Protein AF-A0A8T1V9D0-F1 (afdb_monomer_lite)

Foldseek 3Di:
DDDDDDDDPPDDDPDDPDDDDDDPDDQFWKWKKWFWDFDADDPVCVVVVVVLCVVQVVVQVKDWDWDQDRRAITIIIIGGPVCPQVVQVVCVNRHHPLRIFIFDTGGGDDDDDDPDDDPLQQDAPEDPPDDPPPPPLQEAEAELEEPVVVRSYDYPRHDYQHDPDSVCSVVSVVVVQVVSCVVVVNDGRQAYEYFYQFFPSLVVVVCCCVPPVVRPHYHYDHRGPRNVVVVVVVVVVVLVVLCVDPCVVVDDDDDDPPLVVLVVCLVPLVVPADQEAEDDDQLLCLVVVVCSCVVSVNHAQNHKYKYPLLCVQVLLVCVVVVHDDPCNVSSVSSVVVVVVLVPDPQWDWDWDPDPNIMIMIHGDPVNRD

Structure (mmCIF, N/CA/C/O backbone):
data_AF-A0A8T1V9D0-F1
#
_entry.id   AF-A0A8T1V9D0-F1
#
loop_
_atom_site.group_PDB
_atom_site.id
_atom_site.type_symbol
_atom_site.label_atom_id
_atom_site.label_alt_id
_atom_site.label_comp_id
_atom_site.label_asym_id
_atom_site.label_entity_id
_atom_site.label_seq_id
_atom_site.pdbx_PDB_ins_code
_atom_site.Cartn_x
_atom_site.Cartn_y
_atom_site.Cartn_z
_atom_site.occupancy
_atom_site.B_iso_or_equiv
_atom_site.auth_seq_id
_atom_site.auth_comp_id
_atom_site.auth_asym_id
_atom_site.auth_atom_id
_atom_site.pdbx_PDB_model_num
ATOM 1 N N . MET A 1 1 ? 32.113 7.099 -13.057 1.00 22.17 1 MET A N 1
ATOM 2 C CA . MET A 1 1 ? 33.206 6.792 -14.002 1.00 22.17 1 MET A CA 1
ATOM 3 C C . MET A 1 1 ? 32.643 5.886 -15.099 1.00 22.17 1 MET A C 1
ATOM 5 O O . MET A 1 1 ? 32.132 4.826 -14.781 1.00 22.17 1 MET A O 1
ATOM 9 N N . LEU A 1 2 ? 32.646 6.398 -16.336 1.00 22.56 2 LEU A N 1
ATOM 10 C CA . LEU A 1 2 ? 32.276 5.827 -17.647 1.00 22.56 2 LEU A CA 1
ATOM 11 C C . LEU A 1 2 ? 30.988 4.987 -17.836 1.00 22.56 2 LEU A C 1
ATOM 13 O O . LEU A 1 2 ? 30.980 3.763 -17.746 1.00 22.56 2 LEU A O 1
ATOM 17 N N . LEU A 1 3 ? 29.964 5.682 -18.352 1.00 29.09 3 LEU A N 1
ATOM 18 C CA . LEU A 1 3 ? 29.016 5.195 -19.363 1.00 29.09 3 LEU A CA 1
ATOM 19 C C . LEU A 1 3 ? 29.745 4.408 -20.476 1.00 29.09 3 LEU A C 1
ATOM 21 O O . LEU A 1 3 ? 30.536 4.987 -21.224 1.00 29.09 3 LEU A O 1
ATOM 25 N N . ARG A 1 4 ? 29.450 3.110 -20.643 1.00 23.03 4 ARG A N 1
ATOM 26 C CA . ARG A 1 4 ? 29.834 2.338 -21.840 1.00 23.03 4 ARG A CA 1
ATOM 27 C C . ARG A 1 4 ? 28.605 1.920 -22.652 1.00 23.03 4 ARG A C 1
ATOM 29 O O . ARG A 1 4 ? 27.580 1.500 -22.129 1.00 23.03 4 ARG A O 1
ATOM 36 N N . ARG A 1 5 ? 28.747 2.114 -23.966 1.00 24.22 5 ARG A N 1
ATOM 37 C CA . ARG A 1 5 ? 27.768 1.982 -25.053 1.00 24.22 5 ARG A CA 1
ATOM 38 C C . ARG A 1 5 ? 27.053 0.622 -25.068 1.00 24.22 5 ARG A C 1
ATOM 40 O O . ARG A 1 5 ? 27.683 -0.393 -25.340 1.00 24.22 5 ARG A O 1
ATOM 47 N N . LEU A 1 6 ? 25.725 0.624 -24.948 1.00 24.30 6 LEU A N 1
ATOM 48 C CA . LEU A 1 6 ? 24.884 -0.466 -25.453 1.00 24.30 6 LEU A CA 1
ATOM 49 C C . LEU A 1 6 ? 24.624 -0.227 -26.948 1.00 24.30 6 LEU A C 1
ATOM 51 O O . LEU A 1 6 ? 23.837 0.644 -27.321 1.00 24.30 6 LEU A O 1
ATOM 55 N N . GLN A 1 7 ? 25.311 -0.978 -27.810 1.00 23.97 7 GLN A N 1
ATOM 56 C CA . GLN A 1 7 ? 25.009 -1.032 -29.241 1.00 23.97 7 GLN A CA 1
ATOM 57 C C . GLN A 1 7 ? 23.611 -1.634 -29.444 1.00 23.97 7 GLN A C 1
ATOM 59 O O . GLN A 1 7 ? 23.348 -2.768 -29.043 1.00 23.97 7 GLN A O 1
ATOM 64 N N . SER A 1 8 ? 22.702 -0.889 -30.080 1.00 27.39 8 SER A N 1
ATOM 65 C CA . SER A 1 8 ? 21.422 -1.446 -30.514 1.00 27.39 8 SER A CA 1
ATOM 66 C C . SER A 1 8 ? 21.654 -2.327 -31.742 1.00 27.39 8 SER A C 1
ATOM 68 O O . SER A 1 8 ? 21.887 -1.816 -32.838 1.00 27.39 8 SER A O 1
ATOM 70 N N . LEU A 1 9 ? 21.555 -3.644 -31.586 1.00 26.95 9 LEU A N 1
ATOM 71 C CA . LEU A 1 9 ? 21.396 -4.543 -32.725 1.00 26.95 9 LEU A CA 1
ATOM 72 C C . LEU A 1 9 ? 19.955 -4.402 -33.237 1.00 26.95 9 LEU A C 1
ATOM 74 O O . LEU A 1 9 ? 19.036 -5.071 -32.764 1.00 26.95 9 LEU A O 1
ATOM 78 N N . ARG A 1 10 ? 19.743 -3.474 -34.179 1.00 32.09 10 ARG A N 1
ATOM 79 C CA . ARG A 1 10 ? 18.507 -3.375 -34.968 1.00 32.09 10 ARG A CA 1
ATOM 80 C C . ARG A 1 10 ? 18.469 -4.544 -35.956 1.00 32.09 10 ARG A C 1
ATOM 82 O O . ARG A 1 10 ? 18.961 -4.433 -37.071 1.00 32.09 10 ARG A O 1
ATOM 89 N N . GLY A 1 11 ? 17.897 -5.667 -35.532 1.00 29.03 11 GLY A N 1
ATOM 90 C CA . GLY A 1 11 ? 17.443 -6.740 -36.420 1.00 29.03 11 GLY A CA 1
ATOM 91 C C . GLY A 1 11 ? 15.910 -6.761 -36.488 1.00 29.03 11 GLY A C 1
ATOM 92 O O . GLY A 1 11 ? 15.265 -6.420 -35.492 1.00 29.03 11 GLY A O 1
ATOM 93 N N . PRO A 1 12 ? 15.296 -7.142 -37.623 1.00 26.94 12 PRO A N 1
ATOM 94 C CA . PRO A 1 12 ? 13.844 -7.242 -37.737 1.00 26.94 12 PRO A CA 1
ATOM 95 C C . PRO A 1 12 ? 13.285 -8.232 -36.705 1.00 26.94 12 PRO A C 1
ATOM 97 O O . PRO A 1 12 ? 13.740 -9.371 -36.589 1.00 26.94 12 PRO A O 1
ATOM 100 N N . VAL A 1 13 ? 12.282 -7.785 -35.944 1.00 31.00 13 VAL A N 1
ATOM 101 C CA . VAL A 1 13 ? 11.567 -8.590 -34.946 1.00 31.00 13 VAL A CA 1
ATOM 102 C C . VAL A 1 13 ? 10.822 -9.717 -35.668 1.00 31.00 13 VAL A C 1
ATOM 104 O O . VAL A 1 13 ? 9.734 -9.512 -36.202 1.00 31.00 13 VAL A O 1
ATOM 107 N N . ARG A 1 14 ? 11.387 -10.930 -35.690 1.00 26.09 14 ARG A N 1
ATOM 108 C CA . ARG A 1 14 ? 10.647 -12.126 -36.115 1.00 26.09 14 ARG A CA 1
ATOM 109 C C . ARG A 1 14 ? 9.586 -12.450 -35.059 1.00 26.09 14 ARG A C 1
ATOM 111 O O . ARG A 1 14 ? 9.909 -12.936 -33.976 1.00 26.09 14 ARG A O 1
ATOM 118 N N . ARG A 1 15 ? 8.315 -12.179 -35.377 1.00 28.09 15 ARG A N 1
ATOM 119 C CA . ARG A 1 15 ? 7.153 -12.712 -34.648 1.00 28.09 15 ARG A CA 1
ATOM 120 C C . ARG A 1 15 ? 7.151 -14.232 -34.795 1.00 28.09 15 ARG A C 1
ATOM 122 O O . ARG A 1 15 ? 6.866 -14.748 -35.870 1.00 28.09 15 ARG A O 1
ATOM 129 N N . TRP A 1 16 ? 7.450 -14.938 -33.713 1.00 29.00 16 TRP A N 1
ATOM 130 C CA . TRP A 1 16 ? 7.217 -16.374 -33.628 1.00 29.00 16 TRP A CA 1
ATOM 131 C C . TRP A 1 16 ? 5.769 -16.603 -33.201 1.00 29.00 16 TRP A C 1
ATOM 133 O O . TRP A 1 16 ? 5.435 -16.488 -32.024 1.00 29.00 16 TRP A O 1
ATOM 143 N N . VAL A 1 17 ? 4.902 -16.891 -34.170 1.00 28.98 17 VAL A N 1
ATOM 144 C CA . VAL A 1 17 ? 3.597 -17.499 -33.898 1.00 28.98 17 VAL A CA 1
ATOM 145 C C . VAL A 1 17 ? 3.860 -18.992 -33.724 1.00 28.98 17 VAL A C 1
ATOM 147 O O . VAL A 1 17 ? 4.189 -19.686 -34.679 1.00 28.98 17 VAL A O 1
ATOM 150 N N . SER A 1 18 ? 3.808 -19.469 -32.482 1.00 32.34 18 SER A N 1
ATOM 151 C CA . SER A 1 18 ? 3.881 -20.897 -32.176 1.00 32.34 18 SER A CA 1
ATOM 152 C C . SER A 1 18 ? 2.540 -21.541 -32.514 1.00 32.34 18 SER A C 1
ATOM 154 O O . SER A 1 18 ? 1.574 -21.354 -31.781 1.00 32.34 18 SER A O 1
ATOM 156 N N . THR A 1 19 ? 2.489 -22.329 -33.582 1.00 34.50 19 THR A N 1
ATOM 157 C CA . THR A 1 19 ? 1.428 -23.311 -33.813 1.00 34.50 19 THR A CA 1
ATOM 158 C C . THR A 1 19 ? 1.723 -24.571 -32.992 1.00 34.50 19 THR A C 1
ATOM 160 O O . THR A 1 19 ? 2.720 -25.253 -33.224 1.00 34.50 19 THR A O 1
ATOM 163 N N . ARG A 1 20 ? 0.859 -24.904 -32.023 1.00 40.59 20 ARG A N 1
ATOM 164 C CA . ARG A 1 20 ? 0.750 -26.269 -31.480 1.00 40.59 20 ARG A CA 1
ATOM 165 C C . ARG A 1 20 ? -0.710 -26.664 -31.254 1.00 40.59 20 ARG A C 1
ATOM 167 O O . ARG A 1 20 ? -1.384 -26.113 -30.396 1.00 40.59 20 ARG A O 1
ATOM 174 N N . SER A 1 21 ? -1.110 -27.622 -32.087 1.00 35.09 21 SER A N 1
ATOM 175 C CA . SER A 1 21 ? -2.040 -28.746 -31.913 1.00 35.09 21 SER A CA 1
ATOM 176 C C . SER A 1 21 ? -2.886 -28.848 -30.633 1.00 35.09 21 SER A C 1
ATOM 178 O O . SER A 1 21 ? -2.355 -29.097 -29.554 1.00 35.09 21 SER A O 1
ATOM 180 N N . GLY A 1 22 ? -4.207 -28.849 -30.840 1.00 38.75 22 GLY A N 1
ATOM 181 C CA . GLY A 1 22 ? -5.118 -29.927 -30.431 1.00 38.75 22 GLY A CA 1
ATOM 182 C C . GLY A 1 22 ? -5.074 -30.377 -28.972 1.00 38.75 22 GLY A C 1
ATOM 183 O O . GLY A 1 22 ? -4.422 -31.363 -28.646 1.00 38.75 22 GLY A O 1
ATOM 184 N N . GLY A 1 23 ? -5.860 -29.715 -28.128 1.00 35.00 23 GLY A N 1
ATOM 185 C CA . GLY A 1 23 ? -6.242 -30.209 -26.810 1.00 35.00 23 GLY A CA 1
ATOM 186 C C . GLY A 1 23 ? -7.521 -29.512 -26.363 1.00 35.00 23 GLY A C 1
ATOM 187 O O . GLY A 1 23 ? -7.573 -28.287 -26.327 1.00 35.00 23 GLY A O 1
ATOM 188 N N . SER A 1 24 ? -8.553 -30.289 -26.046 1.00 37.31 24 SER A N 1
ATOM 189 C CA . SER A 1 24 ? -9.874 -29.868 -25.560 1.00 37.31 24 SER A CA 1
ATOM 190 C C . SER A 1 24 ? -9.827 -29.319 -24.123 1.00 37.31 24 SER A C 1
ATOM 192 O O . SER A 1 24 ? -10.549 -29.787 -23.243 1.00 37.31 24 SER A O 1
ATOM 194 N N . GLY A 1 25 ? -8.926 -28.376 -23.853 1.00 47.78 25 GLY A N 1
ATOM 195 C CA . GLY A 1 25 ? -8.822 -27.690 -22.572 1.00 47.78 25 GLY A CA 1
ATOM 196 C C . GLY A 1 25 ? -9.685 -26.436 -22.579 1.00 47.78 25 GLY A C 1
ATOM 197 O O . GLY A 1 25 ? -9.608 -25.641 -23.515 1.00 47.78 25 GLY A O 1
ATOM 198 N N . VAL A 1 26 ? -10.495 -26.250 -21.535 1.00 53.75 26 VAL A N 1
ATOM 199 C CA . VAL A 1 26 ? -11.173 -24.974 -21.270 1.00 53.75 26 VAL A CA 1
ATOM 200 C C . VAL A 1 26 ? -10.127 -23.866 -21.343 1.00 53.75 26 VAL A C 1
ATOM 202 O O . VAL A 1 26 ? -9.094 -23.935 -20.676 1.00 53.75 26 VAL A O 1
ATOM 205 N N . ALA A 1 27 ? -10.368 -22.878 -22.198 1.00 70.12 27 ALA A N 1
ATOM 206 C CA . ALA A 1 27 ? -9.424 -21.802 -22.418 1.00 70.12 27 ALA A CA 1
ATOM 207 C C . ALA A 1 27 ? -9.198 -21.063 -21.078 1.00 70.12 27 ALA A C 1
ATOM 209 O O . ALA A 1 27 ? -10.143 -20.579 -20.457 1.00 70.12 27 ALA A O 1
ATOM 210 N N . GLU A 1 28 ? -7.952 -21.036 -20.592 1.00 84.88 28 GLU A N 1
ATOM 211 C CA . GLU A 1 28 ? -7.617 -20.488 -19.272 1.00 84.88 28 GLU A CA 1
ATOM 212 C C . GLU A 1 28 ? -7.334 -18.971 -19.343 1.00 84.88 28 GLU A C 1
ATOM 214 O O . GLU A 1 28 ? -6.632 -18.524 -20.262 1.00 84.88 28 GLU A O 1
ATOM 219 N N . PRO A 1 29 ? -7.819 -18.164 -18.374 1.00 89.88 29 PRO A N 1
ATOM 220 C CA . PRO A 1 29 ? -7.409 -16.773 -18.215 1.00 89.88 29 PRO A CA 1
ATOM 221 C C . PRO A 1 29 ? -5.889 -16.616 -18.087 1.00 89.88 29 PRO A C 1
ATOM 223 O O . PRO A 1 29 ? -5.190 -17.458 -17.517 1.00 89.88 29 PRO A O 1
ATOM 226 N N . ARG A 1 30 ? -5.359 -15.493 -18.577 1.00 90.88 30 ARG A N 1
ATOM 227 C CA . ARG A 1 30 ? -3.923 -15.188 -18.492 1.00 90.88 30 ARG A CA 1
ATOM 228 C C . ARG A 1 30 ? -3.673 -13.982 -17.604 1.00 90.88 30 ARG A C 1
ATOM 230 O O . ARG A 1 30 ? -4.330 -12.955 -17.730 1.00 90.88 30 ARG A O 1
ATOM 237 N N . GLN A 1 31 ? -2.684 -14.072 -16.731 1.00 92.44 31 GLN A N 1
ATOM 238 C CA . GLN A 1 31 ? -2.295 -12.995 -15.835 1.00 92.44 31 GLN A CA 1
ATOM 239 C C . GLN A 1 31 ? -1.205 -12.130 -16.476 1.00 92.44 31 GLN A C 1
ATOM 241 O O . GLN A 1 31 ? -0.151 -12.642 -16.849 1.00 92.44 31 GLN A O 1
ATOM 246 N N . TYR A 1 32 ? -1.418 -10.813 -16.556 1.00 90.12 32 TYR A N 1
ATOM 247 C CA . TYR A 1 32 ? -0.324 -9.868 -16.797 1.00 90.12 32 TYR A CA 1
ATOM 248 C C . TYR A 1 32 ? 0.486 -9.659 -15.512 1.00 90.12 32 TYR A C 1
ATOM 250 O O . TYR A 1 32 ? -0.079 -9.327 -14.465 1.00 90.12 32 TYR A O 1
ATOM 258 N N . VAL A 1 33 ? 1.804 -9.798 -15.590 1.00 89.25 33 VAL A N 1
ATOM 259 C CA . VAL A 1 33 ? 2.738 -9.606 -14.478 1.00 89.25 33 VAL A CA 1
ATOM 260 C C . VAL A 1 33 ? 3.804 -8.596 -14.888 1.00 89.25 33 VAL A C 1
ATOM 262 O O . VAL A 1 33 ? 4.524 -8.801 -15.861 1.00 89.25 33 VAL A O 1
ATOM 265 N N . SER A 1 34 ? 3.940 -7.520 -14.119 1.00 89.12 34 SER A N 1
ATOM 266 C CA . SER A 1 34 ? 5.133 -6.672 -14.138 1.00 89.12 34 SER A CA 1
ATOM 267 C C . SER A 1 34 ? 6.035 -7.100 -12.990 1.00 89.12 34 SER A C 1
ATOM 269 O O . SER A 1 34 ? 5.556 -7.220 -11.868 1.00 89.12 34 SER A O 1
ATOM 271 N N . LEU A 1 35 ? 7.323 -7.315 -13.233 1.00 89.50 35 LEU A N 1
ATOM 272 C CA . LEU A 1 35 ? 8.275 -7.691 -12.188 1.00 89.50 35 LEU A CA 1
ATOM 273 C C . LEU A 1 35 ? 9.535 -6.844 -12.276 1.00 89.50 35 LEU A C 1
ATOM 275 O O . LEU A 1 35 ? 10.004 -6.549 -13.373 1.00 89.50 35 LEU A O 1
ATOM 279 N N . TYR A 1 36 ? 10.089 -6.479 -11.128 1.00 89.69 36 TYR A N 1
ATOM 280 C CA . TYR A 1 36 ? 11.447 -5.957 -11.050 1.00 89.69 36 TYR A CA 1
ATOM 281 C C . TYR A 1 36 ? 12.075 -6.320 -9.708 1.00 89.69 36 TYR A C 1
ATOM 283 O O . TYR A 1 36 ? 11.397 -6.329 -8.680 1.00 89.69 36 TYR A O 1
ATOM 291 N N . ASN A 1 37 ? 13.372 -6.606 -9.714 1.00 90.88 37 ASN A N 1
ATOM 292 C CA . ASN A 1 37 ? 14.147 -6.714 -8.488 1.00 90.88 37 ASN A CA 1
ATOM 293 C C . ASN A 1 37 ? 15.575 -6.221 -8.716 1.00 90.88 37 ASN A C 1
ATOM 295 O O . ASN A 1 37 ? 16.203 -6.609 -9.703 1.00 90.88 37 ASN A O 1
ATOM 299 N N . TYR A 1 38 ? 16.066 -5.394 -7.792 1.00 85.88 38 TYR A N 1
ATOM 300 C CA . TYR A 1 38 ? 17.475 -5.020 -7.732 1.00 85.88 38 TYR A CA 1
ATOM 301 C C . TYR A 1 38 ? 18.199 -6.058 -6.886 1.00 85.88 38 TYR A C 1
ATOM 303 O O . TYR A 1 38 ? 18.036 -6.112 -5.669 1.00 85.88 38 TYR A O 1
ATOM 311 N N . VAL A 1 39 ? 18.946 -6.914 -7.563 1.00 90.12 39 VAL A N 1
ATOM 312 C CA . VAL A 1 39 ? 19.751 -7.980 -6.977 1.00 90.12 39 VAL A CA 1
ATOM 313 C C . VAL A 1 39 ? 21.025 -8.042 -7.792 1.00 90.12 39 VAL A C 1
ATOM 315 O O . VAL A 1 39 ? 20.967 -7.984 -9.019 1.00 90.12 39 VAL A O 1
ATOM 318 N N . GLU A 1 40 ? 22.166 -8.101 -7.120 1.00 90.75 40 GLU A N 1
ATOM 319 C CA . GLU A 1 40 ? 23.445 -8.175 -7.809 1.00 90.75 40 GLU A CA 1
ATOM 320 C C . GLU A 1 40 ? 23.542 -9.504 -8.564 1.00 90.75 40 GLU A C 1
ATOM 322 O O . GLU A 1 40 ? 23.319 -10.581 -8.007 1.00 90.75 40 GLU A O 1
ATOM 327 N N . LEU A 1 41 ? 23.793 -9.408 -9.866 1.00 89.88 41 LEU A N 1
ATOM 328 C CA . LEU A 1 41 ? 23.934 -10.537 -10.769 1.00 89.88 41 LEU A CA 1
ATOM 329 C C . LEU A 1 41 ? 25.318 -10.485 -11.405 1.00 89.88 41 LEU A C 1
ATOM 331 O O . LEU A 1 41 ? 25.695 -9.493 -12.026 1.00 89.88 41 LEU A O 1
ATOM 335 N N . GLU A 1 42 ? 26.039 -11.594 -11.318 1.00 92.62 42 GLU A N 1
ATOM 336 C CA . GLU A 1 42 ? 27.352 -11.730 -11.941 1.00 92.62 42 GLU A CA 1
ATOM 337 C C . GLU A 1 42 ? 27.260 -11.567 -13.465 1.00 92.62 42 GLU A C 1
ATOM 339 O O . GLU A 1 42 ? 26.563 -12.328 -14.148 1.00 92.62 42 GLU A O 1
ATOM 344 N N . GLU A 1 43 ? 27.982 -10.585 -14.015 1.00 90.88 43 GLU A N 1
ATOM 345 C CA . GLU A 1 43 ? 27.930 -10.235 -15.442 1.00 90.88 43 GLU A CA 1
ATOM 346 C C . GLU A 1 43 ? 28.298 -11.429 -16.341 1.00 90.88 43 GLU A C 1
ATOM 348 O O . GLU A 1 43 ? 27.654 -11.676 -17.366 1.00 90.88 43 GLU A O 1
ATOM 353 N N . SER A 1 44 ? 29.283 -12.221 -15.913 1.00 94.69 44 SER A N 1
ATOM 354 C CA . SER A 1 44 ? 29.749 -13.432 -16.599 1.00 94.69 44 SER A CA 1
ATOM 355 C C . SER A 1 44 ? 28.689 -14.542 -16.660 1.00 94.69 44 SER A C 1
ATOM 357 O O . SER A 1 44 ? 28.680 -15.344 -17.600 1.00 94.69 44 SER A O 1
ATOM 359 N N . GLU A 1 45 ? 27.749 -14.570 -15.711 1.00 93.69 45 GLU A N 1
ATOM 360 C CA . GLU A 1 45 ? 26.703 -15.590 -15.610 1.00 93.69 45 GLU A CA 1
ATOM 361 C C . GLU A 1 45 ? 25.393 -15.182 -16.305 1.00 93.69 45 GLU A C 1
ATOM 363 O O . GLU A 1 45 ? 24.558 -16.046 -16.605 1.00 93.69 45 GLU A O 1
ATOM 368 N N . LEU A 1 46 ? 25.215 -13.901 -16.660 1.00 88.88 46 LEU A N 1
ATOM 369 C CA . LEU A 1 46 ? 24.001 -13.397 -17.323 1.00 88.88 46 LEU A CA 1
ATOM 370 C C . LEU A 1 46 ? 23.593 -14.198 -18.577 1.00 88.88 46 LEU A C 1
ATOM 372 O O . LEU A 1 46 ? 22.402 -14.504 -18.718 1.00 88.88 46 LEU A O 1
ATOM 376 N N . PRO A 1 47 ? 24.506 -14.612 -19.486 1.00 89.25 47 PRO A N 1
ATOM 377 C CA . PRO A 1 47 ? 24.126 -15.416 -20.649 1.00 89.25 47 PRO A CA 1
ATOM 378 C C . PRO A 1 47 ? 23.561 -16.794 -20.282 1.00 89.25 47 PRO A C 1
ATOM 380 O O . PRO A 1 47 ? 22.638 -17.279 -20.944 1.00 89.25 47 PRO A O 1
ATOM 383 N N . LYS A 1 48 ? 24.093 -17.434 -19.231 1.00 93.19 48 LYS A N 1
ATOM 384 C CA . LYS A 1 48 ? 23.604 -18.728 -18.731 1.00 93.19 48 LYS A CA 1
ATOM 385 C C . LYS A 1 48 ? 22.255 -18.554 -18.042 1.00 93.19 48 LYS A C 1
ATOM 387 O O . LYS A 1 48 ? 21.321 -19.292 -18.359 1.00 93.19 48 LYS A O 1
ATOM 392 N N . LEU A 1 49 ? 22.127 -17.538 -17.189 1.00 91.06 49 LEU A N 1
ATOM 393 C CA . LEU A 1 49 ? 20.880 -17.195 -16.513 1.00 91.06 49 LEU A CA 1
ATOM 394 C C . LEU A 1 49 ? 19.755 -16.912 -17.518 1.00 91.06 49 LEU A C 1
ATOM 396 O O . LEU A 1 49 ? 18.668 -17.472 -17.393 1.00 91.06 49 LEU A O 1
ATOM 400 N N . ARG A 1 50 ? 20.029 -16.129 -18.570 1.00 90.31 50 ARG A N 1
ATOM 401 C CA . ARG A 1 50 ? 19.077 -15.865 -19.660 1.00 90.31 50 ARG A CA 1
ATOM 402 C C . ARG A 1 50 ? 18.565 -17.154 -20.302 1.00 90.31 50 ARG A C 1
ATOM 404 O O . ARG A 1 50 ? 17.366 -17.269 -20.548 1.00 90.31 50 ARG A O 1
ATOM 411 N N . ARG A 1 51 ? 19.454 -18.107 -20.606 1.00 89.06 51 ARG A N 1
ATOM 412 C CA . ARG A 1 51 ? 19.060 -19.396 -21.202 1.00 89.06 51 ARG A CA 1
ATOM 413 C C . ARG A 1 51 ? 18.181 -20.206 -20.254 1.00 89.06 51 ARG A C 1
ATOM 415 O O . ARG A 1 51 ? 17.181 -20.752 -20.710 1.00 89.06 51 ARG A O 1
ATOM 422 N N . ARG A 1 52 ? 18.525 -20.237 -18.962 1.00 92.12 52 ARG A N 1
ATOM 423 C CA . ARG A 1 52 ? 17.749 -20.944 -17.936 1.00 92.12 52 ARG A CA 1
ATOM 424 C C . ARG A 1 52 ? 16.348 -20.351 -17.792 1.00 92.12 52 ARG A C 1
ATOM 426 O O . ARG A 1 52 ? 15.374 -21.067 -17.967 1.00 92.12 52 ARG A O 1
ATOM 433 N N . LEU A 1 53 ? 16.251 -19.028 -17.624 1.00 89.62 53 LEU A N 1
ATOM 434 C CA . LEU A 1 53 ? 14.976 -18.302 -17.578 1.00 89.62 53 LEU A CA 1
ATOM 435 C C . LEU A 1 53 ? 14.122 -18.580 -18.819 1.00 89.62 53 LEU A C 1
ATOM 437 O O . LEU A 1 5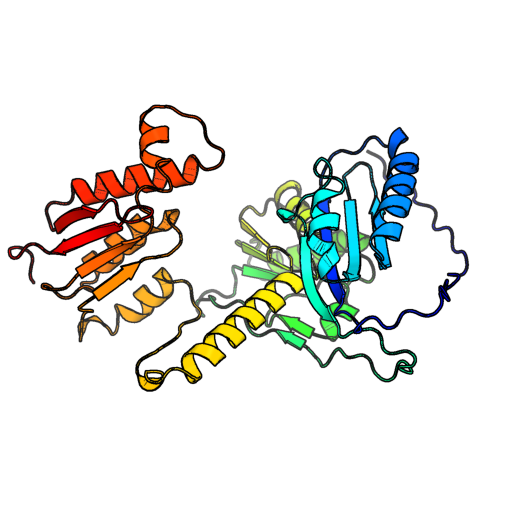3 ? 12.943 -18.888 -18.697 1.00 89.62 53 LEU A O 1
ATOM 441 N N . LEU A 1 54 ? 14.710 -18.512 -20.018 1.00 86.88 54 LEU A N 1
ATOM 442 C CA . LEU A 1 54 ? 13.975 -18.759 -21.258 1.00 86.88 54 LEU A CA 1
ATOM 443 C C . LEU A 1 54 ? 13.463 -20.205 -21.353 1.00 86.88 54 LEU A C 1
ATOM 445 O O . LEU A 1 54 ? 12.350 -20.411 -21.829 1.00 86.88 54 LEU A O 1
ATOM 449 N N . GLY A 1 55 ? 14.255 -21.190 -20.924 1.00 85.06 55 GLY A N 1
ATOM 450 C CA . GLY A 1 55 ? 13.859 -22.599 -20.902 1.00 85.06 55 GLY A CA 1
ATOM 451 C C . GLY A 1 55 ? 12.733 -22.864 -19.904 1.00 85.06 55 GLY A C 1
ATOM 452 O O . GLY A 1 55 ? 11.658 -23.322 -20.296 1.00 85.06 55 GLY A O 1
ATOM 453 N N . ASP A 1 56 ? 12.958 -22.499 -18.644 1.00 89.75 56 ASP A N 1
ATOM 454 C CA . ASP A 1 56 ? 12.032 -22.753 -17.538 1.00 89.75 56 ASP A CA 1
ATOM 455 C C . ASP A 1 56 ? 10.700 -22.024 -17.764 1.00 89.75 56 ASP A C 1
ATOM 457 O O . ASP A 1 56 ? 9.620 -22.591 -17.612 1.00 89.75 56 ASP A O 1
ATOM 461 N N . TRP A 1 57 ? 10.744 -20.766 -18.207 1.00 92.31 57 TRP A N 1
ATOM 462 C CA . TRP A 1 57 ? 9.529 -19.970 -18.389 1.00 92.31 57 TRP A CA 1
ATOM 463 C C . TRP A 1 57 ? 8.787 -20.289 -19.685 1.00 92.31 57 TRP A C 1
ATOM 465 O O . TRP A 1 57 ? 7.573 -20.084 -19.760 1.00 92.31 57 TRP A O 1
ATOM 475 N N . LYS A 1 58 ? 9.465 -20.865 -20.685 1.00 88.06 58 LYS A N 1
ATOM 476 C CA . LYS A 1 58 ? 8.783 -21.452 -21.845 1.00 88.06 58 LYS A CA 1
ATOM 477 C C . LYS A 1 58 ? 7.900 -22.624 -21.418 1.00 88.06 58 LYS A C 1
ATOM 479 O O . LYS A 1 58 ? 6.781 -22.725 -21.915 1.00 88.06 58 LYS A O 1
ATOM 484 N N . ALA A 1 59 ? 8.356 -23.459 -20.480 1.00 89.12 59 ALA A N 1
ATOM 485 C CA . ALA A 1 59 ? 7.539 -24.542 -19.926 1.00 89.12 59 ALA A CA 1
ATOM 486 C C . ALA A 1 59 ? 6.298 -24.010 -19.182 1.00 89.12 59 ALA A C 1
ATOM 488 O O . ALA A 1 59 ? 5.230 -24.609 -19.250 1.00 89.12 59 ALA A O 1
ATOM 489 N N . LEU A 1 60 ? 6.403 -22.827 -18.570 1.00 91.69 60 LEU A N 1
ATOM 490 C CA . LEU A 1 60 ? 5.288 -22.132 -17.916 1.00 91.69 60 LEU A CA 1
ATOM 491 C C . LEU A 1 60 ? 4.380 -21.346 -18.882 1.00 91.69 60 LEU A C 1
ATOM 493 O O . LEU A 1 60 ? 3.455 -20.662 -18.438 1.00 91.69 60 LEU A O 1
ATOM 497 N N . SER A 1 61 ? 4.609 -21.427 -20.198 1.00 90.00 61 SER A N 1
ATOM 498 C CA . SER A 1 61 ? 3.867 -20.666 -21.217 1.00 90.00 61 SER A CA 1
ATOM 499 C C . SER A 1 61 ? 3.908 -19.144 -21.014 1.00 90.00 61 SER A C 1
ATOM 501 O O . SER A 1 61 ? 2.944 -18.432 -21.324 1.00 90.00 61 SER A O 1
ATOM 503 N N . VAL A 1 62 ? 5.033 -18.641 -20.498 1.00 89.50 62 VAL A N 1
ATOM 504 C CA . VAL A 1 62 ? 5.292 -17.209 -20.341 1.00 89.50 62 VAL A CA 1
ATOM 505 C C . VAL A 1 62 ? 5.551 -16.576 -21.704 1.00 89.50 62 VAL A C 1
ATOM 507 O O . VAL A 1 62 ? 6.349 -17.057 -22.504 1.00 89.50 62 VAL A O 1
ATOM 510 N N . SER A 1 63 ? 4.897 -15.449 -21.953 1.00 87.00 63 SER A N 1
ATOM 511 C CA . SER A 1 63 ? 5.131 -14.571 -23.097 1.00 87.00 63 SER A CA 1
ATOM 512 C C . SER A 1 63 ? 5.405 -13.163 -22.594 1.00 87.00 63 SER A C 1
ATOM 514 O O . SER A 1 63 ? 4.682 -12.666 -21.739 1.00 87.00 63 SER A O 1
ATOM 516 N N . GLY A 1 64 ? 6.435 -12.493 -23.100 1.00 85.56 64 GLY A N 1
ATOM 517 C CA . GLY A 1 64 ? 6.766 -11.159 -22.611 1.00 85.56 64 GLY A CA 1
ATOM 518 C C . GLY A 1 64 ? 8.181 -10.720 -22.930 1.00 85.56 64 GLY A C 1
ATOM 519 O O . GLY A 1 64 ? 8.854 -11.293 -23.786 1.00 85.56 64 GLY A O 1
ATOM 520 N N . ARG A 1 65 ? 8.622 -9.678 -22.228 1.00 84.25 65 ARG A N 1
ATOM 521 C CA . ARG A 1 65 ? 9.983 -9.144 -22.310 1.00 84.25 65 ARG A CA 1
ATOM 522 C C . ARG A 1 65 ? 10.626 -9.173 -20.937 1.00 84.25 65 ARG A C 1
ATOM 524 O O . ARG A 1 65 ? 9.978 -8.840 -19.950 1.00 84.25 65 ARG A O 1
ATOM 531 N N . ILE A 1 66 ? 11.897 -9.555 -20.915 1.00 86.19 66 ILE A N 1
ATOM 532 C CA . ILE A 1 66 ? 12.734 -9.623 -19.721 1.00 86.19 66 ILE A CA 1
ATOM 533 C C . ILE A 1 66 ? 14.034 -8.915 -20.057 1.00 86.19 66 ILE A C 1
ATOM 535 O O . ILE A 1 66 ? 14.629 -9.161 -21.107 1.00 86.19 66 ILE A O 1
ATOM 539 N N . TYR A 1 67 ? 14.462 -8.061 -19.149 1.00 86.50 67 TYR A N 1
ATOM 540 C CA . TYR A 1 67 ? 15.734 -7.376 -19.168 1.00 86.50 67 TYR A CA 1
ATOM 541 C C . TYR A 1 67 ? 16.538 -7.882 -17.978 1.00 86.50 67 TYR A C 1
ATOM 543 O O . TYR A 1 67 ? 16.023 -7.956 -16.861 1.00 86.50 67 TYR A O 1
ATOM 551 N N . LEU A 1 68 ? 17.781 -8.260 -18.251 1.00 88.38 68 LEU A N 1
ATOM 552 C CA . LEU A 1 68 ? 18.760 -8.663 -17.255 1.00 88.38 68 LEU A CA 1
ATOM 553 C C . LEU A 1 68 ? 19.948 -7.722 -17.363 1.00 88.38 68 LEU A C 1
ATOM 555 O O . LEU A 1 68 ? 20.379 -7.384 -18.468 1.00 88.38 68 LEU A O 1
ATOM 559 N N . SER A 1 69 ? 20.479 -7.350 -16.215 1.00 88.06 69 SER A N 1
ATOM 560 C CA . SER A 1 69 ? 21.684 -6.545 -16.069 1.00 88.06 69 SER A CA 1
ATOM 561 C C . SER A 1 69 ? 22.390 -6.951 -14.778 1.00 88.06 69 SER A C 1
ATOM 563 O O . SER A 1 69 ? 21.761 -7.586 -13.933 1.00 88.06 69 SER A O 1
ATOM 565 N N . PRO A 1 70 ? 23.657 -6.560 -14.572 1.00 87.56 70 PRO A N 1
ATOM 566 C CA . PRO A 1 70 ? 24.338 -6.841 -13.309 1.00 87.56 70 PRO A CA 1
ATOM 567 C C . PRO A 1 70 ? 23.612 -6.270 -12.081 1.00 87.56 70 PRO A C 1
ATOM 569 O O . PRO A 1 70 ? 23.711 -6.803 -10.987 1.00 87.56 70 PRO A O 1
ATOM 572 N N . GLU A 1 71 ? 22.813 -5.214 -12.268 1.00 86.06 71 GLU A N 1
ATOM 573 C CA . GLU A 1 71 ? 21.980 -4.627 -11.211 1.00 86.06 71 GLU A CA 1
ATOM 574 C C . GLU A 1 71 ? 20.662 -5.375 -10.927 1.00 86.06 71 GLU A C 1
ATOM 576 O O . GLU A 1 71 ? 19.949 -4.998 -9.996 1.00 86.06 71 GLU A O 1
ATOM 581 N N . GLY A 1 72 ? 20.296 -6.387 -11.727 1.00 90.31 72 GLY A N 1
ATOM 582 C CA . GLY A 1 72 ? 19.116 -7.216 -11.471 1.00 90.31 72 GLY A CA 1
ATOM 583 C C . GLY A 1 72 ? 18.256 -7.545 -12.690 1.00 90.31 72 GLY A C 1
ATOM 584 O O . GLY A 1 72 ? 18.742 -7.762 -13.804 1.00 90.31 72 GLY A O 1
ATOM 585 N N . ILE A 1 73 ? 16.943 -7.634 -12.457 1.00 89.12 73 ILE A N 1
ATOM 586 C CA . ILE A 1 73 ? 15.947 -8.112 -13.426 1.00 89.12 73 ILE A CA 1
ATOM 587 C C . ILE A 1 73 ? 14.746 -7.164 -13.525 1.00 89.12 73 ILE A C 1
ATOM 589 O O . ILE A 1 73 ? 14.271 -6.621 -12.529 1.00 89.12 73 ILE A O 1
ATOM 593 N N . ASN A 1 74 ? 14.204 -7.016 -14.733 1.00 86.38 74 ASN A N 1
ATOM 594 C CA . ASN A 1 74 ? 12.950 -6.315 -15.013 1.00 86.38 74 ASN A CA 1
ATOM 595 C C . ASN A 1 74 ? 12.166 -7.070 -16.089 1.00 86.38 74 ASN A C 1
ATOM 597 O O . ASN A 1 74 ? 12.752 -7.527 -17.067 1.00 86.38 74 ASN A O 1
ATOM 601 N N . GLY A 1 75 ? 10.847 -7.175 -15.971 1.00 86.31 75 GLY A N 1
ATOM 602 C CA . GLY A 1 75 ? 10.038 -7.837 -16.983 1.00 86.31 75 GLY A CA 1
ATOM 603 C C . GLY A 1 75 ? 8.577 -7.413 -17.020 1.00 86.31 75 GLY A C 1
ATOM 604 O O . GLY A 1 75 ? 7.986 -7.013 -16.019 1.00 86.31 75 GLY A O 1
ATOM 605 N N . GLN A 1 76 ? 7.990 -7.540 -18.208 1.00 86.62 76 GLN A N 1
ATOM 606 C CA . GLN A 1 76 ? 6.548 -7.485 -18.438 1.00 86.62 76 GLN A CA 1
ATOM 607 C C . GLN A 1 76 ? 6.143 -8.782 -19.123 1.00 86.62 76 GLN A C 1
ATOM 609 O O . GLN A 1 76 ? 6.553 -9.048 -20.258 1.00 86.62 76 GLN A O 1
ATOM 614 N N . LEU A 1 77 ? 5.369 -9.590 -18.411 1.00 90.31 77 LEU A N 1
ATOM 615 C CA . LEU A 1 77 ? 5.042 -10.964 -18.750 1.00 90.31 77 LEU A CA 1
ATOM 616 C C . LEU A 1 77 ? 3.531 -11.172 -18.794 1.00 90.31 77 LEU A C 1
ATOM 618 O O . LEU A 1 77 ? 2.768 -10.488 -18.120 1.00 90.31 77 LEU A O 1
ATOM 622 N N . VAL A 1 78 ? 3.116 -12.172 -19.557 1.00 90.88 78 VAL A N 1
ATOM 623 C CA . VAL A 1 78 ? 1.770 -12.730 -19.589 1.00 90.88 78 VAL A CA 1
ATOM 624 C C . VAL A 1 78 ? 1.903 -14.247 -19.567 1.00 90.88 78 VAL A C 1
ATOM 626 O O . VAL A 1 78 ? 2.647 -14.817 -20.365 1.00 90.88 78 VAL A O 1
ATOM 629 N N . LEU A 1 79 ? 1.183 -14.909 -18.667 1.00 93.31 79 LEU A N 1
ATOM 630 C CA . LEU A 1 79 ? 1.197 -16.366 -18.507 1.00 93.31 79 LEU A CA 1
ATOM 631 C C . LEU A 1 79 ? -0.173 -16.876 -18.037 1.00 93.31 79 LEU A C 1
ATOM 633 O O . LEU A 1 79 ? -0.953 -16.065 -17.537 1.00 93.31 79 LEU A O 1
ATOM 637 N N . PRO A 1 80 ? -0.493 -18.173 -18.195 1.00 94.19 80 PRO A N 1
ATOM 638 C CA . PRO A 1 80 ? -1.694 -18.763 -17.600 1.00 94.19 80 PRO A CA 1
ATOM 639 C C . PRO A 1 80 ? -1.768 -18.471 -16.098 1.00 94.19 80 PRO A C 1
ATOM 641 O O . PRO A 1 80 ? -0.743 -18.504 -15.412 1.00 94.19 80 PRO A O 1
ATOM 644 N N . GLN A 1 81 ? -2.956 -18.140 -15.592 1.00 92.75 81 GLN A N 1
ATOM 645 C CA . GLN A 1 81 ? -3.128 -17.720 -14.198 1.00 92.75 81 GLN A CA 1
ATOM 646 C C . GLN A 1 81 ? -2.664 -18.794 -13.195 1.00 92.75 81 GLN A C 1
ATOM 648 O O . GLN A 1 81 ? -2.042 -18.461 -12.186 1.00 92.75 81 GLN A O 1
ATOM 653 N N . SER A 1 82 ? -2.893 -20.069 -13.497 1.00 94.31 82 SER A N 1
ATOM 654 C CA . SER A 1 82 ? -2.453 -21.241 -12.735 1.00 94.31 82 SER A CA 1
ATOM 655 C C . SER A 1 82 ? -0.931 -21.317 -12.556 1.00 94.31 82 SER A C 1
ATOM 657 O O . SER A 1 82 ? -0.449 -21.769 -11.517 1.00 94.31 82 SER A O 1
ATOM 659 N N . ASN A 1 83 ? -0.156 -20.791 -13.509 1.00 95.38 83 ASN A N 1
ATOM 660 C CA . ASN A 1 83 ? 1.308 -20.854 -13.501 1.00 95.38 83 ASN A CA 1
ATOM 661 C C . ASN A 1 83 ? 1.983 -19.709 -12.734 1.00 95.38 83 ASN A C 1
ATOM 663 O O . ASN A 1 83 ? 3.209 -19.692 -12.602 1.00 95.38 83 ASN A O 1
ATOM 667 N N . VAL A 1 84 ? 1.219 -18.748 -12.209 1.00 94.00 84 VAL A N 1
ATOM 668 C CA . VAL A 1 84 ? 1.756 -17.579 -11.495 1.00 94.00 84 VAL A CA 1
ATOM 669 C C . VAL A 1 84 ? 2.568 -17.982 -10.262 1.00 94.00 84 VAL A C 1
ATOM 671 O O . VAL A 1 84 ? 3.663 -17.459 -10.052 1.00 94.00 84 VAL A O 1
ATOM 674 N N . THR A 1 85 ? 2.077 -18.940 -9.473 1.00 94.00 85 THR A N 1
ATOM 675 C CA . THR A 1 85 ? 2.788 -19.427 -8.280 1.00 94.00 85 THR A CA 1
ATOM 676 C C . THR A 1 85 ? 4.092 -20.131 -8.655 1.00 94.00 85 THR A C 1
ATOM 678 O O . THR A 1 85 ? 5.116 -19.910 -8.012 1.00 94.00 85 THR A O 1
ATOM 681 N N . ALA A 1 86 ? 4.085 -20.919 -9.735 1.00 94.94 86 ALA A N 1
ATOM 682 C CA . ALA A 1 86 ? 5.284 -21.585 -10.241 1.00 94.94 86 ALA A CA 1
ATOM 683 C C . ALA A 1 86 ? 6.323 -20.575 -10.758 1.00 94.94 86 ALA A C 1
ATOM 685 O O . ALA A 1 86 ? 7.510 -20.711 -10.468 1.00 94.94 86 ALA A O 1
ATOM 686 N N . LEU A 1 87 ? 5.884 -19.514 -11.448 1.00 95.38 87 LEU A N 1
ATOM 687 C CA . LEU A 1 87 ? 6.760 -18.410 -11.845 1.00 95.38 87 LEU A CA 1
ATOM 688 C C . LEU A 1 87 ? 7.415 -17.765 -10.614 1.00 95.38 87 LEU A C 1
ATOM 690 O O . LEU A 1 87 ? 8.634 -17.608 -10.595 1.00 95.38 87 LEU A O 1
ATOM 694 N N . ALA A 1 88 ? 6.637 -17.444 -9.576 1.00 93.56 88 ALA A N 1
ATOM 695 C CA . ALA A 1 88 ? 7.139 -16.817 -8.349 1.00 93.56 88 ALA A CA 1
ATOM 696 C C . ALA A 1 88 ? 8.156 -17.683 -7.580 1.00 93.56 88 ALA A C 1
ATOM 698 O O . ALA A 1 88 ? 8.988 -17.145 -6.854 1.00 93.56 88 ALA A O 1
ATOM 699 N N . ALA A 1 89 ? 8.091 -19.007 -7.740 1.00 94.12 89 ALA A N 1
ATOM 700 C CA . ALA A 1 89 ? 8.993 -19.967 -7.109 1.00 94.12 89 ALA A CA 1
ATOM 701 C C . ALA A 1 89 ? 10.190 -20.371 -7.992 1.00 94.12 89 ALA A C 1
ATOM 703 O O . ALA A 1 89 ? 11.052 -21.117 -7.537 1.00 94.12 89 ALA A O 1
ATOM 704 N N . SER A 1 90 ? 10.257 -19.910 -9.247 1.00 93.50 90 SER A N 1
ATOM 705 C CA . SER A 1 90 ? 11.237 -20.418 -10.220 1.00 93.50 90 SER A CA 1
ATOM 706 C C . SER A 1 90 ? 12.683 -19.964 -9.957 1.00 93.50 90 SER A C 1
ATOM 708 O O . SER A 1 90 ? 13.623 -20.712 -10.225 1.00 93.50 90 SER A O 1
ATOM 710 N N . PHE A 1 91 ? 12.885 -18.755 -9.419 1.00 93.88 91 PHE A N 1
ATOM 711 C CA . PHE A 1 91 ? 14.212 -18.203 -9.102 1.00 93.88 91 PHE A CA 1
ATOM 712 C C . PHE A 1 91 ? 14.165 -17.403 -7.785 1.00 93.88 91 PHE A C 1
ATOM 714 O O . PHE A 1 91 ? 14.351 -16.185 -7.817 1.00 93.88 91 PHE A O 1
ATOM 721 N N . PRO A 1 92 ? 13.925 -18.053 -6.627 1.00 92.56 92 PRO A N 1
ATOM 722 C CA . PRO A 1 92 ? 13.687 -17.377 -5.344 1.00 92.56 92 PRO A CA 1
ATOM 723 C C . PRO A 1 92 ? 14.858 -16.502 -4.873 1.00 92.56 92 PRO A C 1
ATOM 725 O O . PRO A 1 92 ? 14.658 -15.545 -4.133 1.00 92.56 92 PRO A O 1
ATOM 728 N N . GLN A 1 93 ? 16.076 -16.803 -5.327 1.00 91.44 93 GLN A N 1
ATOM 729 C CA . GLN A 1 93 ? 17.281 -16.012 -5.083 1.00 91.44 93 GLN A CA 1
ATOM 730 C C . GLN A 1 93 ? 17.344 -14.715 -5.908 1.00 91.44 93 GLN A C 1
ATOM 732 O O . GLN A 1 93 ? 18.121 -13.826 -5.586 1.00 91.44 93 GLN A O 1
ATOM 737 N N . ILE A 1 94 ? 16.549 -14.606 -6.978 1.00 92.62 94 ILE A N 1
ATOM 738 C CA . ILE A 1 94 ? 16.514 -13.438 -7.870 1.00 92.62 94 ILE A CA 1
ATOM 739 C C . ILE A 1 94 ? 15.251 -12.617 -7.644 1.00 92.62 94 ILE A C 1
ATOM 741 O O . ILE A 1 94 ? 15.314 -11.396 -7.671 1.00 92.62 94 ILE A O 1
ATOM 745 N N . PHE A 1 95 ? 14.096 -13.251 -7.459 1.00 92.44 95 PHE A N 1
ATOM 746 C CA . PHE A 1 95 ? 12.842 -12.566 -7.165 1.00 92.44 95 PHE A CA 1
ATOM 747 C C . PHE A 1 95 ? 11.866 -13.519 -6.478 1.00 92.44 95 PHE A C 1
ATOM 749 O O . PHE A 1 95 ? 11.957 -14.737 -6.614 1.00 92.44 95 PHE A O 1
ATOM 756 N N . THR A 1 96 ? 10.891 -12.950 -5.777 1.00 90.88 96 THR A N 1
ATOM 757 C CA . THR A 1 96 ? 9.769 -13.702 -5.208 1.00 90.88 96 THR A CA 1
ATOM 758 C C . THR A 1 96 ? 8.442 -13.031 -5.564 1.00 90.88 96 THR A C 1
ATOM 760 O O . THR A 1 96 ? 8.403 -12.027 -6.280 1.00 90.88 96 THR A O 1
ATOM 763 N N . SER A 1 97 ? 7.336 -13.548 -5.027 1.00 88.00 97 SER A N 1
ATOM 764 C CA . SER A 1 97 ? 6.007 -12.939 -5.176 1.00 88.00 97 SER A CA 1
ATOM 765 C C . SER A 1 97 ? 5.939 -11.470 -4.730 1.00 88.00 97 SER A C 1
ATOM 767 O O . SER A 1 97 ? 5.094 -10.733 -5.231 1.00 88.00 97 SER A O 1
ATOM 769 N N . THR A 1 98 ? 6.832 -11.013 -3.844 1.00 86.25 98 THR A N 1
ATOM 770 C CA . THR A 1 98 ? 6.891 -9.612 -3.389 1.00 86.25 98 THR A CA 1
ATOM 771 C C . THR A 1 98 ? 7.396 -8.647 -4.463 1.00 86.25 98 THR A C 1
ATOM 773 O O . THR A 1 98 ? 7.124 -7.452 -4.390 1.00 86.25 98 THR A O 1
ATOM 776 N N . ASN A 1 99 ? 8.109 -9.157 -5.468 1.00 90.75 99 ASN A N 1
ATOM 777 C CA . ASN A 1 99 ? 8.652 -8.390 -6.588 1.00 90.75 99 ASN A CA 1
ATOM 778 C C . ASN A 1 99 ? 7.712 -8.370 -7.804 1.00 90.75 99 ASN A C 1
ATOM 780 O O . ASN A 1 99 ? 8.057 -7.807 -8.846 1.00 90.75 99 ASN A O 1
ATOM 784 N N . MET A 1 100 ? 6.557 -9.034 -7.702 1.00 90.62 100 MET A N 1
ATOM 785 C CA . MET A 1 100 ? 5.607 -9.230 -8.792 1.00 90.62 100 MET A CA 1
ATOM 786 C C . MET A 1 100 ? 4.358 -8.374 -8.579 1.00 90.62 100 MET A C 1
ATOM 788 O O . MET A 1 100 ? 3.656 -8.488 -7.576 1.00 90.62 100 MET A O 1
ATOM 792 N N . PHE A 1 101 ? 4.041 -7.554 -9.576 1.00 86.31 101 PHE A N 1
ATOM 793 C CA . PHE A 1 101 ? 2.863 -6.697 -9.612 1.00 86.31 101 PHE A CA 1
ATOM 794 C C . PHE A 1 101 ? 1.877 -7.221 -10.652 1.00 86.31 101 PHE A C 1
ATOM 796 O O . PHE A 1 101 ? 2.164 -7.287 -11.851 1.00 86.31 101 PHE A O 1
ATOM 803 N N . TYR A 1 102 ? 0.696 -7.598 -10.174 1.00 86.69 102 TYR A N 1
ATOM 804 C CA . TYR A 1 102 ? -0.347 -8.218 -10.981 1.00 86.69 102 TYR A CA 1
ATOM 805 C C . TYR A 1 102 ? -1.222 -7.148 -11.627 1.00 86.69 102 TYR A C 1
ATOM 807 O O . TYR A 1 102 ? -1.889 -6.381 -10.933 1.00 86.69 102 TYR A O 1
ATOM 815 N N . GLY A 1 103 ? -1.208 -7.095 -12.958 1.00 79.50 103 GLY A N 1
ATOM 816 C CA . GLY A 1 103 ? -2.109 -6.240 -13.724 1.00 79.50 103 GLY A CA 1
ATOM 817 C C . GLY A 1 103 ? -3.400 -6.951 -14.108 1.00 79.50 103 GLY A C 1
ATOM 818 O O . GLY A 1 103 ? -3.886 -7.838 -13.405 1.00 79.50 103 GLY A O 1
ATOM 819 N N . GLN A 1 104 ? -3.972 -6.539 -15.237 1.00 78.31 104 GLN A N 1
ATOM 820 C CA . GLN A 1 104 ? -5.246 -7.065 -15.710 1.00 78.31 104 GLN A CA 1
ATOM 821 C C . GLN A 1 104 ? -5.178 -8.578 -15.961 1.00 78.31 104 GLN A C 1
ATOM 823 O O . GLN A 1 104 ? -4.249 -9.079 -16.596 1.00 78.31 104 GLN A O 1
ATOM 828 N N . LEU A 1 105 ?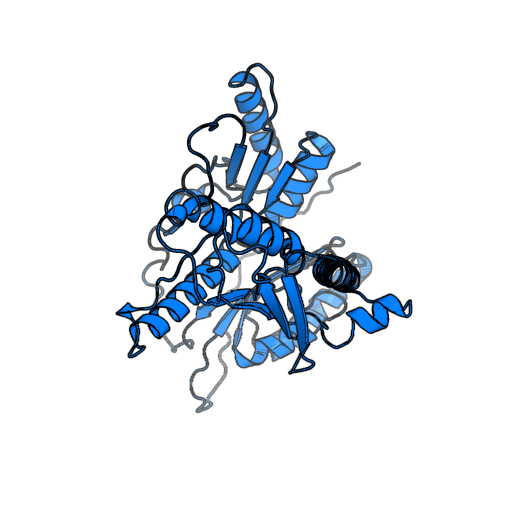 -6.205 -9.281 -15.480 1.00 83.56 105 LEU A N 1
ATOM 829 C CA . LEU A 1 105 ? -6.488 -10.647 -15.895 1.00 83.56 105 LEU A CA 1
ATOM 830 C C . LEU A 1 105 ? -7.092 -10.594 -17.300 1.00 83.56 105 LEU A C 1
ATOM 832 O O . LEU A 1 105 ? -8.133 -9.966 -17.511 1.00 83.56 105 LEU A O 1
ATOM 836 N N . LEU A 1 106 ? -6.392 -11.189 -18.253 1.00 82.00 106 LEU A N 1
ATOM 837 C CA . LEU A 1 106 ? -6.778 -11.245 -19.651 1.00 82.00 106 LEU A CA 1
ATOM 838 C C . LEU A 1 106 ? -7.676 -12.463 -19.875 1.00 82.00 106 LEU A C 1
ATOM 840 O O . LEU A 1 106 ? -7.424 -13.519 -19.279 1.00 82.00 106 LEU A O 1
ATOM 844 N N . PRO A 1 107 ? -8.702 -12.339 -20.733 1.00 79.56 107 PRO A N 1
ATOM 845 C CA . PRO A 1 107 ? -9.482 -13.492 -21.133 1.00 79.56 107 PRO A CA 1
ATOM 846 C C . PRO A 1 107 ? -8.578 -14.520 -21.827 1.00 79.56 107 PRO A C 1
ATOM 848 O O . PRO A 1 107 ? -7.469 -14.188 -22.273 1.00 79.56 107 PRO A O 1
ATOM 851 N N . PRO A 1 108 ? -9.040 -15.770 -21.927 1.00 78.00 108 PRO A N 1
ATOM 852 C CA . PRO A 1 108 ? -8.341 -16.770 -22.706 1.00 78.00 108 PRO A CA 1
ATOM 853 C C . PRO A 1 108 ? -8.131 -16.286 -24.143 1.00 78.00 108 PRO A C 1
ATOM 855 O O . PRO A 1 108 ? -8.957 -15.560 -24.697 1.00 78.00 108 PRO A O 1
ATOM 858 N N . LEU A 1 109 ? -7.004 -16.659 -24.745 1.00 64.81 109 LEU A N 1
ATOM 859 C CA . LEU A 1 109 ? -6.744 -16.334 -26.144 1.00 64.81 109 LEU A CA 1
ATOM 860 C C . LEU A 1 109 ? -7.695 -17.167 -27.012 1.00 64.81 109 LEU A C 1
ATOM 862 O O . LEU A 1 109 ? -7.442 -18.350 -27.215 1.00 64.81 109 LEU A O 1
ATOM 866 N N . GLU A 1 110 ? -8.774 -16.567 -27.512 1.00 54.25 110 GLU A N 1
ATOM 867 C CA . GLU A 1 110 ? -9.543 -17.170 -28.600 1.00 54.25 110 GLU A CA 1
ATOM 868 C C . GLU A 1 110 ? -8.724 -17.101 -29.898 1.00 54.25 110 GLU A C 1
ATOM 870 O O . GLU A 1 110 ? -8.119 -16.072 -30.231 1.00 54.25 110 GLU A O 1
ATOM 875 N N . GLU A 1 111 ? -8.674 -18.215 -30.634 1.00 46.44 111 GLU A N 1
ATOM 876 C CA . GLU A 1 111 ? -8.098 -18.249 -31.974 1.00 46.44 111 GLU A CA 1
ATOM 877 C C . GLU A 1 111 ? -8.899 -17.303 -32.880 1.00 46.44 111 GLU A C 1
ATOM 879 O O . GLU A 1 111 ? -10.032 -17.592 -33.247 1.00 46.44 111 GLU A O 1
ATOM 884 N N . LYS A 1 112 ? -8.258 -16.192 -33.272 1.00 42.03 112 LYS A N 1
ATOM 885 C CA . LYS A 1 112 ? -8.754 -15.098 -34.133 1.00 42.03 112 LYS A CA 1
ATOM 886 C C . LYS A 1 112 ? -9.522 -13.990 -33.401 1.00 42.03 112 LYS A C 1
ATOM 888 O O . LYS A 1 112 ? -10.722 -13.823 -33.563 1.00 42.03 112 LYS A O 1
ATOM 893 N N . SER A 1 113 ? -8.774 -13.082 -32.777 1.00 35.62 113 SER A N 1
ATOM 894 C CA . SER A 1 113 ? -9.164 -11.668 -32.782 1.00 35.62 113 SER A CA 1
ATOM 895 C C . SER A 1 113 ? -8.217 -10.885 -33.691 1.00 35.62 113 SER A C 1
ATOM 897 O O . SER A 1 113 ? -7.016 -10.758 -33.451 1.00 35.62 113 SER A O 1
ATOM 899 N N . THR A 1 114 ? -8.764 -10.376 -34.794 1.00 33.19 114 THR A N 1
ATOM 900 C CA . THR A 1 114 ? -8.194 -9.237 -35.514 1.00 33.19 114 THR A CA 1
ATOM 901 C C . THR A 1 114 ? -7.954 -8.119 -34.507 1.00 33.19 114 THR A C 1
ATOM 903 O O . THR A 1 114 ? -8.878 -7.732 -33.794 1.00 33.19 114 THR A O 1
ATOM 906 N N . VAL A 1 115 ? -6.718 -7.620 -34.430 1.00 36.84 115 VAL A N 1
ATOM 907 C CA . VAL A 1 115 ? -6.316 -6.503 -33.561 1.00 36.84 115 VAL A CA 1
ATOM 908 C C . VAL A 1 115 ? -7.049 -5.238 -34.021 1.00 36.84 115 VAL A C 1
ATOM 910 O O . VAL A 1 115 ? -6.541 -4.454 -34.817 1.00 36.84 115 VAL A O 1
ATOM 913 N N . GLY A 1 116 ? -8.286 -5.077 -33.559 1.00 32.31 116 GLY A N 1
ATOM 914 C CA . GLY A 1 116 ? -9.139 -3.923 -33.780 1.00 32.31 116 GLY A CA 1
ATOM 915 C C . GLY A 1 116 ? -9.252 -3.117 -32.493 1.00 32.31 116 GLY A C 1
ATOM 916 O O . GLY A 1 116 ? -9.846 -3.582 -31.530 1.00 32.31 116 GLY A O 1
ATOM 917 N N . ARG A 1 117 ? -8.702 -1.897 -32.534 1.00 30.89 117 ARG A N 1
ATOM 918 C CA . ARG A 1 117 ? -8.732 -0.828 -31.515 1.00 30.89 117 ARG A CA 1
ATOM 919 C C . ARG A 1 117 ? -8.010 -1.122 -30.191 1.00 30.89 117 ARG A C 1
ATOM 921 O O . ARG A 1 117 ? -8.290 -2.062 -29.461 1.00 30.89 117 ARG A O 1
ATOM 928 N N . GLN A 1 118 ? -7.061 -0.235 -29.883 1.00 29.08 118 GLN A N 1
ATOM 929 C CA . GLN A 1 118 ? -6.362 -0.166 -28.603 1.00 29.08 118 GLN A CA 1
ATOM 930 C C . GLN A 1 118 ? -7.385 -0.059 -27.453 1.00 29.08 118 GLN A C 1
ATOM 932 O O . GLN A 1 118 ? -8.226 0.838 -27.499 1.00 29.08 118 GLN A O 1
ATOM 937 N N . PRO A 1 119 ? -7.319 -0.906 -26.409 1.00 29.41 119 PRO A N 1
ATOM 938 C CA . PRO A 1 119 ? -8.285 -0.883 -25.310 1.00 29.41 119 PRO A CA 1
ATOM 939 C C . PRO A 1 119 ? -7.994 0.214 -24.276 1.00 29.41 119 PRO A C 1
ATOM 941 O O . PRO A 1 119 ? -8.623 0.255 -23.222 1.00 29.41 119 PRO A O 1
ATOM 944 N N . PHE A 1 120 ? -7.048 1.117 -24.541 1.00 27.31 120 PHE A N 1
ATOM 945 C CA . PHE A 1 120 ? -6.767 2.229 -23.643 1.00 27.31 120 PHE A CA 1
ATOM 946 C C . PHE A 1 120 ? -7.776 3.352 -23.891 1.00 27.31 120 PHE A C 1
ATOM 948 O O . PHE A 1 120 ? -7.471 4.371 -24.504 1.00 27.31 120 PHE A O 1
ATOM 955 N N . SER A 1 121 ? -9.005 3.164 -23.407 1.00 27.64 121 SER A N 1
ATOM 956 C CA . SER A 1 121 ? -9.867 4.301 -23.089 1.00 27.64 121 SER A CA 1
ATOM 957 C C . SER A 1 121 ? -9.080 5.251 -22.188 1.00 27.64 121 SER A C 1
ATOM 959 O O . SER A 1 121 ? -8.472 4.782 -21.222 1.00 27.64 121 SER A O 1
ATOM 961 N N . LYS A 1 122 ? -9.086 6.551 -22.510 1.00 25.52 122 LYS A N 1
ATOM 962 C CA . LYS A 1 122 ? -8.412 7.616 -21.757 1.00 25.52 122 LYS A CA 1
ATOM 963 C C . LYS A 1 122 ? -8.614 7.399 -20.253 1.00 25.52 122 LYS A C 1
ATOM 965 O O . LYS A 1 122 ? -9.726 7.527 -19.743 1.00 25.52 122 LYS A O 1
ATOM 970 N N . LEU A 1 123 ? -7.558 6.977 -19.564 1.00 29.58 123 LEU A N 1
ATOM 971 C CA . LEU A 1 123 ? -7.616 6.598 -18.154 1.00 29.58 123 LEU A CA 1
ATOM 972 C C . LEU A 1 123 ? -7.336 7.850 -17.328 1.00 29.58 123 LEU A C 1
ATOM 974 O O . LEU A 1 123 ? -6.192 8.165 -17.015 1.00 29.58 123 LEU A O 1
ATOM 978 N N . THR A 1 124 ? -8.390 8.588 -16.990 1.00 27.91 124 THR A N 1
ATOM 979 C CA . THR A 1 124 ? -8.300 9.643 -15.976 1.00 27.91 124 THR A CA 1
ATOM 980 C C . THR A 1 124 ? -8.242 8.971 -14.610 1.00 27.91 124 THR A C 1
ATOM 982 O O . THR A 1 124 ? -9.258 8.513 -14.081 1.00 27.91 124 THR A O 1
ATOM 985 N N . VAL A 1 125 ? -7.040 8.855 -14.051 1.00 32.75 125 VAL A N 1
ATOM 986 C CA . VAL A 1 125 ? -6.854 8.285 -12.718 1.00 32.75 125 VAL A CA 1
ATOM 987 C C . VAL A 1 125 ? -7.070 9.408 -11.704 1.00 32.75 125 VAL A C 1
ATOM 989 O O . VAL A 1 125 ? -6.228 10.285 -11.535 1.00 32.75 125 VAL A O 1
ATOM 992 N N . ARG A 1 126 ? -8.247 9.427 -11.069 1.00 33.47 126 ARG A N 1
ATOM 993 C CA . ARG A 1 126 ? -8.637 10.492 -10.131 1.00 33.47 126 ARG A CA 1
ATOM 994 C C . ARG A 1 126 ? -7.843 10.435 -8.820 1.00 33.47 126 ARG A C 1
ATOM 996 O O . ARG A 1 126 ? -7.764 9.376 -8.206 1.00 33.47 126 ARG A O 1
ATOM 1003 N N . LYS A 1 127 ? -7.357 11.623 -8.426 1.00 35.41 127 LYS A N 1
ATOM 1004 C CA . LYS A 1 127 ? -6.730 12.077 -7.164 1.00 35.41 127 LYS A CA 1
ATOM 1005 C C . LYS A 1 127 ? -5.924 11.046 -6.350 1.00 35.41 127 LYS A C 1
ATOM 1007 O O . LYS A 1 127 ? -6.477 10.165 -5.696 1.00 35.41 127 LYS A O 1
ATOM 1012 N N . LEU A 1 128 ? -4.627 11.334 -6.202 1.00 39.16 128 LEU A N 1
ATOM 1013 C CA . LEU A 1 128 ? -3.935 11.167 -4.919 1.00 39.16 128 LEU A CA 1
ATOM 1014 C C . LEU A 1 128 ? -4.741 11.962 -3.872 1.00 39.16 128 LEU A C 1
ATOM 1016 O O . LEU A 1 128 ? -4.789 13.188 -3.932 1.00 39.16 128 LEU A O 1
ATOM 1020 N N . LYS A 1 129 ? -5.488 11.290 -2.988 1.00 41.75 129 LYS A N 1
ATOM 1021 C CA . LYS A 1 129 ? -6.339 11.959 -1.991 1.00 41.75 129 LYS A CA 1
ATOM 1022 C C . LYS A 1 129 ? -5.642 11.985 -0.631 1.00 41.75 129 LYS A C 1
ATOM 1024 O O . LYS A 1 129 ? -5.751 11.039 0.135 1.00 41.75 129 LYS A O 1
ATOM 1029 N N . HIS A 1 130 ? -4.922 13.080 -0.406 1.00 39.44 130 HIS A N 1
ATOM 1030 C CA . HIS A 1 130 ? -4.913 13.905 0.808 1.00 39.44 130 HIS A CA 1
ATOM 1031 C C . HIS A 1 130 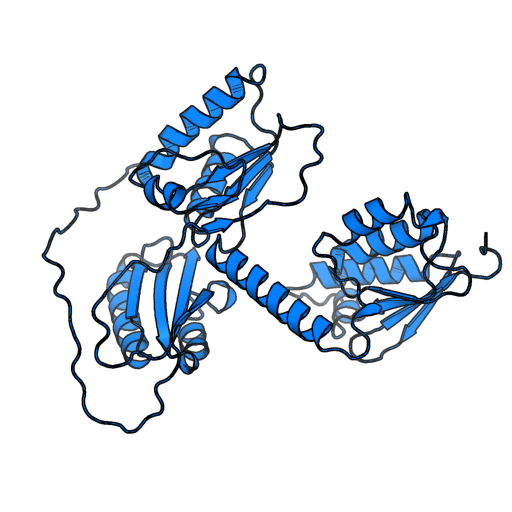? -4.028 15.129 0.528 1.00 39.44 130 HIS A C 1
ATOM 1033 O O . HIS A 1 130 ? -2.885 15.195 0.952 1.00 39.44 130 HIS A O 1
ATOM 1039 N N . ARG A 1 131 ? -4.541 16.087 -0.253 1.00 43.31 131 ARG A N 1
ATOM 1040 C CA . ARG A 1 131 ? -4.022 17.460 -0.221 1.00 43.31 131 ARG A CA 1
ATOM 1041 C C . ARG A 1 131 ? -4.988 18.254 0.642 1.00 43.31 131 ARG A C 1
ATOM 1043 O O . ARG A 1 131 ? -6.165 18.348 0.294 1.00 43.31 131 ARG A O 1
ATOM 1050 N N . ASN A 1 132 ? -4.503 18.762 1.770 1.00 36.88 132 ASN A N 1
ATOM 1051 C CA . ASN A 1 132 ? -5.136 19.917 2.389 1.00 36.88 132 ASN A CA 1
ATOM 1052 C C . ASN A 1 132 ? -5.029 21.048 1.360 1.00 36.88 132 ASN A C 1
ATOM 1054 O O . ASN A 1 132 ? -3.945 21.308 0.849 1.00 36.88 132 ASN A O 1
ATOM 1058 N N . GLU A 1 133 ? -6.151 21.668 1.008 1.00 40.03 133 GLU A N 1
ATOM 1059 C CA . GLU A 1 133 ? -6.262 22.698 -0.042 1.00 40.03 133 GLU A CA 1
ATOM 1060 C C . GLU A 1 133 ? -5.571 24.028 0.328 1.00 40.03 133 GLU A C 1
ATOM 1062 O O . GLU A 1 133 ? -5.854 25.060 -0.269 1.00 40.03 133 GLU A O 1
ATOM 1067 N N . THR A 1 134 ? -4.671 24.028 1.313 1.00 37.25 134 THR A N 1
ATOM 1068 C CA . THR A 1 134 ? -4.111 25.243 1.915 1.00 37.25 134 THR A CA 1
ATOM 1069 C C . THR A 1 134 ? -2.608 25.425 1.719 1.00 37.25 134 THR A C 1
ATOM 1071 O O . THR A 1 134 ? -2.104 26.448 2.160 1.00 37.25 134 THR A O 1
ATOM 1074 N N . ASP A 1 135 ? -1.889 24.501 1.067 1.00 44.06 135 ASP A N 1
ATOM 1075 C CA . ASP A 1 135 ? -0.451 24.690 0.795 1.00 44.06 135 ASP A CA 1
ATOM 1076 C C . ASP A 1 135 ? -0.005 23.956 -0.488 1.00 44.06 135 ASP A C 1
ATOM 1078 O O . ASP A 1 135 ? 0.570 22.866 -0.464 1.00 44.06 135 ASP A O 1
ATOM 1082 N N . ASP A 1 136 ? -0.377 24.506 -1.648 1.00 50.06 136 ASP A N 1
ATOM 1083 C CA . ASP A 1 136 ? -0.122 23.894 -2.966 1.00 50.06 136 ASP A CA 1
ATOM 1084 C C . ASP A 1 136 ? 1.340 24.079 -3.445 1.00 50.06 136 ASP A C 1
ATOM 1086 O O . ASP A 1 136 ? 1.734 23.489 -4.451 1.00 50.06 136 ASP A O 1
ATOM 1090 N N . SER A 1 137 ? 2.150 24.849 -2.702 1.00 53.62 137 SER A N 1
ATOM 1091 C CA . SER A 1 137 ? 3.532 25.250 -3.027 1.00 53.62 137 SER A CA 1
ATOM 1092 C C . SER A 1 137 ? 4.643 24.287 -2.583 1.00 53.62 137 SER A C 1
ATOM 1094 O O . SER A 1 137 ? 5.782 24.422 -3.018 1.00 53.62 137 SER A O 1
ATOM 1096 N N . ASP A 1 138 ? 4.349 23.301 -1.730 1.00 73.19 138 ASP A N 1
ATOM 1097 C CA . ASP A 1 138 ? 5.397 22.492 -1.079 1.00 73.19 138 ASP A CA 1
ATOM 1098 C C . ASP A 1 138 ? 5.599 21.093 -1.687 1.00 73.19 138 ASP A C 1
ATOM 1100 O O . ASP A 1 138 ? 6.598 20.423 -1.402 1.00 73.19 138 ASP A O 1
ATOM 1104 N N . THR A 1 139 ? 4.652 20.618 -2.502 1.00 80.50 139 THR A N 1
ATOM 1105 C CA . THR A 1 139 ? 4.612 19.219 -2.961 1.00 80.50 139 THR A CA 1
ATOM 1106 C C . THR A 1 139 ? 4.605 19.107 -4.479 1.00 80.50 139 THR A C 1
ATOM 1108 O O . THR A 1 139 ? 3.620 19.448 -5.133 1.00 80.50 139 THR A O 1
ATOM 1111 N N . LEU A 1 140 ? 5.645 18.500 -5.046 1.00 88.31 140 LEU A N 1
ATOM 1112 C CA . LEU A 1 140 ? 5.766 18.236 -6.476 1.00 88.31 140 LEU A CA 1
ATOM 1113 C C . LEU A 1 140 ? 5.325 16.803 -6.807 1.00 88.31 140 LEU A C 1
ATOM 1115 O O . LEU A 1 140 ? 5.913 15.833 -6.332 1.00 88.31 140 LEU A O 1
ATOM 1119 N N . VAL A 1 141 ? 4.307 16.648 -7.659 1.00 89.38 141 VAL A N 1
ATOM 1120 C CA . VAL A 1 141 ? 3.852 15.332 -8.138 1.00 89.38 141 VAL A CA 1
ATOM 1121 C C . VAL A 1 141 ? 4.432 15.061 -9.525 1.00 89.38 141 VAL A C 1
ATOM 1123 O O . VAL A 1 141 ? 4.129 15.791 -10.458 1.00 89.38 141 VAL A O 1
ATOM 1126 N N . LEU A 1 142 ? 5.222 14.001 -9.693 1.00 91.56 142 LEU A N 1
ATOM 1127 C CA . LEU A 1 142 ? 5.910 13.664 -10.942 1.00 91.56 142 LEU A CA 1
ATOM 1128 C C . LEU A 1 142 ? 5.322 12.427 -11.631 1.00 91.56 142 LEU A C 1
ATOM 1130 O O . LEU A 1 142 ? 5.275 11.330 -11.063 1.00 91.56 142 LEU A O 1
ATOM 1134 N N . ASP A 1 143 ? 4.962 12.585 -12.904 1.00 92.25 143 ASP A N 1
ATOM 1135 C CA . ASP A 1 143 ? 4.772 11.472 -13.833 1.00 92.25 143 ASP A CA 1
ATOM 1136 C C . ASP A 1 143 ? 6.109 11.140 -14.508 1.00 92.25 143 ASP A C 1
ATOM 1138 O O . ASP A 1 143 ? 6.540 11.822 -15.437 1.00 92.25 143 ASP A O 1
ATOM 1142 N N . VAL A 1 144 ? 6.763 10.073 -14.043 1.00 91.38 144 VAL A N 1
ATOM 1143 C CA . VAL A 1 144 ? 8.087 9.625 -14.525 1.00 91.38 144 VAL A CA 1
ATOM 1144 C C . VAL A 1 144 ? 7.951 8.722 -15.757 1.00 91.38 144 VAL A C 1
ATOM 1146 O O . VAL A 1 144 ? 8.770 7.837 -16.022 1.00 91.38 144 VAL A O 1
ATOM 1149 N N . ARG A 1 145 ? 6.838 8.841 -16.479 1.00 90.00 145 ARG A N 1
ATOM 1150 C CA . ARG A 1 145 ? 6.609 8.098 -17.712 1.00 90.00 145 ARG A CA 1
ATOM 1151 C C . ARG A 1 145 ? 7.037 8.902 -18.928 1.00 90.00 145 ARG A C 1
ATOM 1153 O O . ARG A 1 145 ? 7.277 10.099 -18.844 1.00 90.00 145 ARG A O 1
ATOM 1160 N N . ASN A 1 146 ? 7.118 8.224 -20.068 1.00 83.88 146 ASN A N 1
ATOM 1161 C CA . ASN A 1 146 ? 7.391 8.905 -21.326 1.00 83.88 146 ASN A CA 1
ATOM 1162 C C . ASN A 1 146 ? 6.171 9.744 -21.729 1.00 83.88 146 ASN A C 1
ATOM 1164 O O . ASN A 1 146 ? 5.038 9.431 -21.339 1.00 83.88 146 ASN A O 1
ATOM 1168 N N . PHE A 1 147 ? 6.382 10.764 -22.564 1.00 82.50 147 PHE A N 1
ATOM 1169 C CA . PHE A 1 147 ? 5.338 11.739 -22.903 1.00 82.50 147 PHE A CA 1
ATOM 1170 C C . PHE A 1 147 ? 4.045 11.091 -23.441 1.00 82.50 147 PHE A C 1
ATOM 1172 O O . PHE A 1 147 ? 2.945 11.498 -23.065 1.00 82.50 147 PHE A O 1
ATOM 1179 N N . TYR A 1 148 ? 4.160 10.041 -24.263 1.00 80.06 148 TYR A N 1
ATOM 1180 C CA . TYR A 1 148 ? 3.015 9.356 -24.869 1.00 80.06 148 TYR A CA 1
ATOM 1181 C C . TYR A 1 148 ? 2.175 8.572 -23.850 1.00 80.06 148 TYR A C 1
ATOM 1183 O O . TYR A 1 148 ? 0.963 8.455 -24.010 1.00 80.06 148 TYR A O 1
ATOM 1191 N N . GLU A 1 149 ? 2.784 8.040 -22.782 1.00 85.19 149 GLU A N 1
ATOM 1192 C CA . GLU A 1 149 ? 2.051 7.324 -21.727 1.00 85.19 149 GLU A CA 1
ATOM 1193 C C . GLU A 1 149 ? 1.193 8.292 -20.905 1.00 85.19 149 GLU A C 1
ATOM 1195 O O . GLU A 1 149 ? 0.117 7.923 -20.431 1.00 85.19 149 GLU A O 1
ATOM 1200 N N . HIS A 1 150 ? 1.680 9.521 -20.739 1.00 83.88 150 HIS A N 1
ATOM 1201 C CA . HIS A 1 150 ? 0.998 10.594 -20.029 1.00 83.88 150 HIS A CA 1
ATOM 1202 C C . HIS A 1 150 ? -0.220 11.127 -20.795 1.00 83.88 150 HIS A C 1
ATOM 1204 O O . HIS A 1 150 ? -1.257 11.387 -20.187 1.00 83.88 150 HIS A O 1
ATOM 1210 N N . GLU A 1 151 ? -0.122 11.251 -22.122 1.00 80.00 151 GLU A N 1
ATOM 1211 C CA . GLU A 1 151 ? -1.231 11.706 -22.980 1.00 80.00 151 GLU A CA 1
ATOM 1212 C C . GLU A 1 151 ? -2.429 10.743 -22.975 1.00 80.00 151 GLU A C 1
ATOM 1214 O O . GLU A 1 151 ? -3.584 11.169 -23.027 1.00 80.00 151 GLU A O 1
ATOM 1219 N N . ILE A 1 152 ? -2.171 9.436 -22.847 1.00 82.56 152 ILE A N 1
ATOM 1220 C CA . ILE A 1 152 ? -3.229 8.420 -22.726 1.00 82.56 152 ILE A CA 1
ATOM 1221 C C . ILE A 1 152 ? -4.033 8.610 -21.429 1.00 82.56 152 ILE A C 1
ATOM 1223 O O . ILE A 1 152 ? -5.234 8.341 -21.386 1.00 82.56 152 ILE A O 1
ATOM 1227 N N . GLY A 1 153 ? -3.390 9.051 -20.351 1.00 79.00 153 GLY A N 1
ATOM 1228 C CA . GLY A 1 153 ? -4.018 9.190 -19.045 1.00 79.00 153 GLY A CA 1
ATOM 1229 C C . GLY A 1 153 ? -2.991 9.429 -17.950 1.00 79.00 153 GLY A C 1
ATOM 1230 O O . GLY A 1 153 ? -1.872 8.924 -18.028 1.00 79.00 153 GLY A O 1
ATOM 1231 N N . ARG A 1 154 ? -3.369 10.191 -16.924 1.00 83.75 154 ARG A N 1
ATOM 1232 C CA . ARG A 1 154 ? -2.483 10.653 -15.845 1.00 83.75 154 ARG A CA 1
ATOM 1233 C C . ARG A 1 154 ? -3.250 10.861 -14.544 1.00 83.75 154 ARG A C 1
ATOM 1235 O O . ARG A 1 154 ? -4.480 10.936 -14.566 1.00 83.75 154 ARG A O 1
ATOM 1242 N N . PHE A 1 155 ? -2.513 10.968 -13.441 1.00 82.25 155 PHE A N 1
ATOM 1243 C CA . PHE A 1 155 ? -3.060 11.513 -12.201 1.00 82.25 155 PHE A CA 1
ATOM 1244 C C . PHE A 1 155 ? -3.217 13.033 -12.317 1.00 82.25 155 PHE A C 1
ATOM 1246 O O . PHE A 1 155 ? -2.343 13.712 -12.860 1.00 82.25 155 PHE A O 1
ATOM 1253 N N . ASP A 1 156 ? -4.330 13.557 -11.806 1.00 76.88 156 ASP A N 1
ATOM 1254 C CA . ASP A 1 156 ? -4.579 15.001 -11.751 1.00 76.88 156 ASP A CA 1
ATOM 1255 C C . ASP A 1 156 ? -3.491 15.710 -10.927 1.00 76.88 156 ASP A C 1
ATOM 1257 O O . ASP A 1 156 ? -3.076 15.208 -9.881 1.00 76.88 156 ASP A O 1
ATOM 1261 N N . GLY A 1 157 ? -3.029 16.870 -11.404 1.00 80.25 157 GLY A N 1
ATOM 1262 C CA . GLY A 1 157 ? -1.978 17.661 -10.749 1.00 80.25 157 GLY A CA 1
ATOM 1263 C C . GLY A 1 157 ? -0.548 17.142 -10.942 1.00 80.25 157 GLY A C 1
ATOM 1264 O O . GLY A 1 157 ? 0.379 17.719 -10.387 1.00 80.25 157 GLY A O 1
ATOM 1265 N N . ALA A 1 158 ? -0.342 16.073 -11.720 1.00 86.25 158 ALA A N 1
ATOM 1266 C CA . ALA A 1 158 ? 0.996 15.551 -11.983 1.00 86.25 158 ALA A CA 1
ATOM 1267 C C . ALA A 1 158 ? 1.756 16.385 -13.029 1.00 86.25 158 ALA A C 1
ATOM 1269 O O . ALA A 1 158 ? 1.334 16.481 -14.186 1.00 86.25 158 ALA A O 1
ATOM 1270 N N . THR A 1 159 ? 2.922 16.893 -12.641 1.00 88.88 159 THR A N 1
ATOM 1271 C CA . THR A 1 159 ? 3.936 17.456 -13.532 1.00 88.88 159 THR A CA 1
ATOM 1272 C C . THR A 1 159 ? 4.534 16.343 -14.386 1.00 88.88 159 THR A C 1
ATOM 1274 O O . THR A 1 159 ? 4.992 15.310 -13.890 1.00 88.88 159 THR A O 1
ATOM 1277 N N . ARG A 1 160 ? 4.510 16.542 -15.703 1.00 86.88 160 ARG A N 1
ATOM 1278 C CA . ARG A 1 160 ? 5.066 15.605 -16.681 1.00 86.88 160 ARG A CA 1
ATOM 1279 C C . ARG A 1 160 ? 6.552 15.853 -16.897 1.00 86.88 160 ARG A C 1
ATOM 1281 O O . ARG A 1 160 ? 6.938 16.992 -17.136 1.00 86.88 160 ARG A O 1
ATOM 1288 N N . ILE A 1 161 ? 7.328 14.776 -16.996 1.00 87.31 161 ILE A N 1
ATOM 1289 C CA . ILE A 1 161 ? 8.684 14.823 -17.550 1.00 87.31 161 ILE A CA 1
ATOM 1290 C C . ILE A 1 161 ? 8.611 14.626 -19.076 1.00 87.31 161 ILE A C 1
ATOM 1292 O O . ILE A 1 161 ? 8.158 13.589 -19.564 1.00 87.31 161 ILE A O 1
ATOM 1296 N N . MET A 1 162 ? 8.983 15.655 -19.842 1.00 82.06 162 MET A N 1
ATOM 1297 C CA . MET A 1 162 ? 8.849 15.705 -21.307 1.00 82.06 162 MET A CA 1
ATOM 1298 C C . MET A 1 162 ? 9.956 14.927 -22.022 1.00 82.06 162 MET A C 1
ATOM 1300 O O . MET A 1 162 ? 10.851 15.519 -22.612 1.00 82.06 162 MET A O 1
ATOM 1304 N N . VAL A 1 163 ? 9.902 13.596 -21.970 1.00 84.19 163 VAL A N 1
ATOM 1305 C CA . VAL A 1 163 ? 10.955 12.752 -22.554 1.0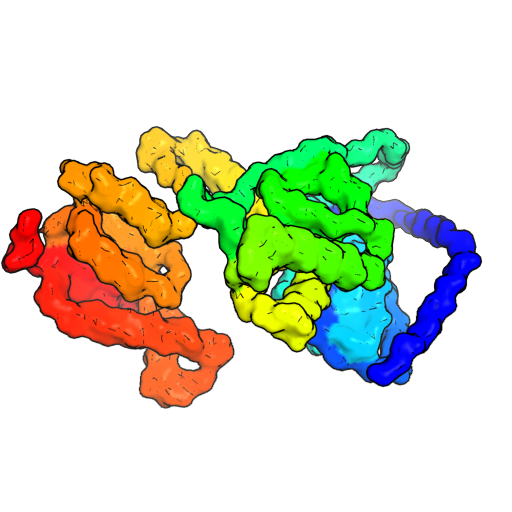0 84.19 163 VAL A CA 1
ATOM 1306 C C . VAL A 1 163 ? 10.420 11.606 -23.404 1.00 84.19 163 VAL A C 1
ATOM 1308 O O . VAL A 1 163 ? 9.391 10.988 -23.098 1.00 84.19 163 VAL A O 1
ATOM 1311 N N . ASP A 1 164 ? 11.172 11.299 -24.462 1.00 79.12 164 ASP A N 1
ATOM 1312 C CA . ASP A 1 164 ? 10.970 10.129 -25.321 1.00 79.12 164 ASP A CA 1
ATOM 1313 C C . ASP A 1 164 ? 11.612 8.879 -24.720 1.00 79.12 164 ASP A C 1
ATOM 1315 O O . ASP A 1 164 ? 11.078 7.768 -24.833 1.00 79.12 164 ASP A O 1
ATOM 1319 N N . THR A 1 165 ? 12.766 9.050 -24.066 1.00 80.12 165 THR A N 1
ATOM 1320 C CA . THR A 1 165 ? 13.507 7.960 -23.439 1.00 80.12 165 THR A CA 1
ATOM 1321 C C . THR A 1 165 ? 13.805 8.246 -21.974 1.00 80.12 165 THR A C 1
ATOM 1323 O O . THR A 1 165 ? 14.005 9.378 -21.551 1.00 80.12 165 THR A O 1
ATOM 1326 N N . PHE A 1 166 ? 13.878 7.180 -21.174 1.00 82.94 166 PHE A N 1
ATOM 1327 C CA . PHE A 1 166 ? 14.143 7.306 -19.740 1.00 82.94 166 PHE A CA 1
ATOM 1328 C C . PHE A 1 166 ? 15.539 7.869 -19.420 1.00 82.94 166 PHE A C 1
ATOM 1330 O O . PHE A 1 166 ? 15.763 8.367 -18.325 1.00 82.94 166 PHE A O 1
ATOM 1337 N N . ARG A 1 167 ? 16.497 7.792 -20.351 1.00 82.25 167 ARG A N 1
ATOM 1338 C CA . ARG A 1 167 ? 17.840 8.346 -20.116 1.00 82.25 167 ARG A CA 1
ATOM 1339 C C . ARG A 1 167 ? 17.809 9.867 -20.024 1.00 82.25 167 ARG A C 1
ATOM 1341 O O . ARG A 1 167 ? 18.510 10.422 -19.190 1.00 82.25 167 ARG A O 1
ATOM 1348 N N . ASP A 1 168 ? 16.931 10.485 -20.802 1.00 86.94 168 ASP A N 1
ATOM 1349 C CA . ASP A 1 168 ? 16.779 11.938 -20.889 1.00 86.94 168 ASP A CA 1
ATOM 1350 C C . ASP A 1 168 ? 15.972 12.493 -19.696 1.00 86.94 168 ASP A C 1
ATOM 1352 O O . ASP A 1 168 ? 15.818 13.698 -19.533 1.00 86.94 168 ASP A O 1
ATOM 1356 N N . THR A 1 169 ? 15.439 11.610 -18.834 1.00 89.38 169 THR A N 1
ATOM 1357 C CA . THR A 1 169 ? 14.630 11.980 -17.660 1.00 89.38 169 THR A CA 1
ATOM 1358 C C . THR A 1 169 ? 15.386 12.866 -16.683 1.00 89.38 169 THR A C 1
ATOM 1360 O O . THR A 1 169 ? 14.757 13.711 -16.063 1.00 89.38 169 THR A O 1
ATOM 1363 N N . PHE A 1 170 ? 16.694 12.668 -16.512 1.00 91.56 170 PHE A N 1
ATOM 1364 C CA . PHE A 1 170 ? 17.457 13.389 -15.493 1.00 91.56 170 PHE A CA 1
ATOM 1365 C C . PHE A 1 170 ? 17.671 14.857 -15.868 1.00 91.56 170 PHE A C 1
ATOM 1367 O O . PHE A 1 170 ? 17.419 15.717 -15.035 1.00 91.56 170 PHE A O 1
ATOM 1374 N N . ASP A 1 171 ? 18.002 15.145 -17.127 1.00 90.25 171 ASP A N 1
ATOM 1375 C CA . ASP A 1 171 ? 18.160 16.524 -17.606 1.00 90.25 171 ASP A CA 1
ATOM 1376 C C . ASP A 1 171 ? 16.820 17.278 -17.538 1.00 90.25 171 ASP A C 1
ATOM 1378 O O . ASP A 1 171 ? 16.728 18.363 -16.970 1.00 90.25 171 ASP A O 1
ATOM 1382 N N . ALA A 1 172 ? 15.735 16.651 -18.005 1.00 91.12 172 ALA A N 1
ATOM 1383 C CA . ALA A 1 172 ? 14.397 17.241 -17.926 1.00 91.12 172 ALA A CA 1
ATOM 1384 C C . ALA A 1 172 ? 13.899 17.417 -16.478 1.00 91.12 172 ALA A C 1
ATOM 1386 O O . ALA A 1 172 ? 13.106 18.312 -16.186 1.00 91.12 172 ALA A O 1
ATOM 1387 N N . LEU A 1 173 ? 14.323 16.549 -15.559 1.00 92.56 173 LEU A N 1
ATOM 1388 C CA . LEU A 1 173 ? 13.997 16.667 -14.140 1.00 92.56 173 LEU A CA 1
ATOM 1389 C C . LEU A 1 173 ? 14.733 17.840 -13.493 1.00 92.56 173 LEU A C 1
ATOM 1391 O O . LEU A 1 173 ? 14.142 18.526 -12.663 1.00 92.56 173 LEU A O 1
ATOM 1395 N N . ASP A 1 174 ? 15.977 18.088 -13.892 1.00 92.69 174 ASP A N 1
ATOM 1396 C CA . ASP A 1 174 ? 16.759 19.231 -13.425 1.00 92.69 174 ASP A CA 1
ATOM 1397 C C . ASP A 1 174 ? 16.084 20.543 -13.813 1.00 92.69 174 ASP A C 1
ATOM 1399 O O . ASP A 1 174 ? 15.848 21.383 -12.948 1.00 92.69 174 ASP A O 1
ATOM 1403 N N . GLU A 1 175 ? 15.638 20.660 -15.065 1.00 93.56 175 GLU A N 1
ATOM 1404 C CA . GLU A 1 175 ? 14.870 21.817 -15.537 1.00 93.56 175 GLU A CA 1
ATOM 1405 C C . GLU A 1 175 ? 13.573 22.030 -14.737 1.00 93.56 175 GLU A C 1
ATOM 1407 O O . GLU A 1 175 ? 13.220 23.162 -14.396 1.00 93.56 175 GLU A O 1
ATOM 1412 N N . ILE A 1 176 ? 12.855 20.948 -14.404 1.00 92.56 176 ILE A N 1
ATOM 1413 C CA . ILE A 1 176 ? 11.630 21.017 -13.592 1.00 92.56 176 ILE A CA 1
ATOM 1414 C C . ILE A 1 176 ? 11.935 21.528 -12.181 1.00 92.56 176 ILE A C 1
ATOM 1416 O O . ILE A 1 176 ? 11.184 22.354 -11.659 1.00 92.56 176 ILE A O 1
ATOM 1420 N N . LEU A 1 177 ? 13.010 21.042 -11.559 1.00 91.56 177 LEU A N 1
ATOM 1421 C CA . LEU A 1 177 ? 13.407 21.462 -10.216 1.00 91.56 177 LEU A CA 1
ATOM 1422 C C . LEU A 1 177 ? 13.881 22.915 -10.202 1.00 91.56 177 LEU A C 1
ATOM 1424 O O . LEU A 1 177 ? 13.449 23.673 -9.342 1.00 91.56 177 LEU A O 1
ATOM 1428 N N . GLU A 1 178 ? 14.687 23.332 -11.177 1.00 92.12 178 GLU A N 1
ATOM 1429 C CA . GLU A 1 178 ? 15.118 24.726 -11.310 1.00 92.12 178 GLU A CA 1
ATOM 1430 C C . GLU A 1 178 ? 13.936 25.674 -11.510 1.00 92.12 178 GLU A C 1
ATOM 1432 O O . GLU A 1 178 ? 13.895 26.763 -10.935 1.00 92.12 178 GLU A O 1
ATOM 1437 N N . LYS A 1 179 ? 12.960 25.271 -12.331 1.00 90.69 179 LYS A N 1
ATOM 1438 C CA . LYS A 1 179 ? 11.732 26.040 -12.524 1.00 90.69 179 LYS A CA 1
ATOM 1439 C C . LYS A 1 179 ? 10.947 26.152 -11.219 1.00 90.69 179 LYS A C 1
ATOM 1441 O O . LYS A 1 179 ? 10.541 27.253 -10.862 1.00 90.69 179 LYS A O 1
ATOM 1446 N N . HIS A 1 180 ? 10.781 25.043 -10.501 1.00 89.38 180 HIS A N 1
ATOM 1447 C CA . HIS A 1 180 ? 10.120 25.042 -9.201 1.00 89.38 180 HIS A CA 1
ATOM 1448 C C . HIS A 1 180 ? 10.831 25.976 -8.218 1.00 89.38 180 HIS A C 1
ATOM 1450 O O . HIS A 1 180 ? 10.178 26.803 -7.597 1.00 89.38 180 HIS A O 1
ATOM 1456 N N . GLU A 1 181 ? 12.157 25.890 -8.097 1.00 89.81 181 GLU A N 1
ATOM 1457 C CA . GLU A 1 181 ? 12.938 26.757 -7.209 1.00 89.81 181 GLU A CA 1
ATOM 1458 C C . GLU A 1 181 ? 12.755 28.241 -7.561 1.00 89.81 181 GLU A C 1
ATOM 1460 O O . GLU A 1 181 ? 12.540 29.059 -6.670 1.00 89.81 181 GLU A O 1
ATOM 1465 N N . LYS A 1 182 ? 12.761 28.600 -8.851 1.00 89.38 182 LYS A N 1
ATOM 1466 C CA . LYS A 1 182 ? 12.514 29.983 -9.303 1.00 89.38 182 LYS A CA 1
ATOM 1467 C C . LYS A 1 182 ? 11.110 30.482 -8.962 1.00 89.38 182 LYS A C 1
ATOM 1469 O O . LYS A 1 182 ? 10.951 31.655 -8.647 1.00 89.38 182 LYS A O 1
ATOM 1474 N N . GLU A 1 183 ? 10.109 29.613 -9.044 1.00 88.00 183 GLU A N 1
ATOM 1475 C CA . GLU A 1 183 ? 8.712 29.940 -8.729 1.00 88.00 183 GLU A CA 1
ATOM 1476 C C . GLU A 1 183 ? 8.440 30.009 -7.214 1.00 88.00 183 GLU A C 1
ATOM 1478 O O . GLU A 1 183 ? 7.403 30.528 -6.815 1.00 88.00 183 GLU A O 1
ATOM 1483 N N . HIS A 1 184 ? 9.370 29.526 -6.380 1.00 85.88 184 HIS A N 1
ATOM 1484 C CA . HIS A 1 184 ? 9.209 29.387 -4.928 1.00 85.88 184 HIS A CA 1
ATOM 1485 C C . HIS A 1 184 ? 10.369 30.029 -4.147 1.00 85.88 184 HIS A C 1
ATOM 1487 O O . HIS A 1 184 ? 10.898 29.439 -3.206 1.00 85.88 184 HIS A O 1
ATOM 1493 N N . ASP A 1 185 ? 10.794 31.230 -4.547 1.00 86.12 185 ASP A N 1
ATOM 1494 C CA . ASP A 1 185 ? 11.803 32.040 -3.841 1.00 86.12 185 ASP A CA 1
ATOM 1495 C C . ASP A 1 185 ? 13.126 31.298 -3.547 1.00 86.12 185 ASP A C 1
ATOM 1497 O O . ASP A 1 185 ? 13.736 31.442 -2.486 1.00 86.12 185 ASP A O 1
ATOM 1501 N N . GLY A 1 186 ? 13.574 30.467 -4.492 1.00 85.12 186 GLY A N 1
ATOM 1502 C CA . GLY A 1 186 ? 14.796 29.668 -4.382 1.00 85.12 186 GLY A CA 1
ATOM 1503 C C . GLY A 1 186 ? 14.652 28.404 -3.530 1.00 85.12 186 GLY A C 1
ATOM 1504 O O . GLY A 1 186 ? 15.656 27.763 -3.214 1.00 85.12 186 GLY A O 1
ATOM 1505 N N . GLN A 1 187 ? 13.432 28.030 -3.136 1.00 85.38 187 GLN A N 1
ATOM 1506 C CA . GLN A 1 187 ? 13.186 26.855 -2.307 1.00 85.38 187 GLN A CA 1
ATOM 1507 C C . GLN A 1 187 ? 12.922 25.603 -3.145 1.00 85.38 187 GLN A C 1
ATOM 1509 O O . GLN A 1 187 ? 12.108 25.577 -4.071 1.00 85.38 187 GLN A O 1
ATOM 1514 N N . LYS A 1 188 ? 13.593 24.516 -2.757 1.00 87.44 188 LYS A N 1
ATOM 1515 C CA . LYS A 1 188 ? 13.320 23.170 -3.270 1.00 87.44 188 LYS A CA 1
ATOM 1516 C C . LYS A 1 188 ? 11.942 22.687 -2.823 1.00 87.44 188 LYS A C 1
ATOM 1518 O O . LYS A 1 188 ? 11.508 23.052 -1.729 1.00 87.44 188 LYS A O 1
ATOM 1523 N N . PRO A 1 189 ? 11.295 21.797 -3.597 1.00 87.81 189 PRO A N 1
ATOM 1524 C CA . PRO A 1 189 ? 10.076 21.145 -3.137 1.00 87.81 189 PRO A CA 1
ATOM 1525 C C . PRO A 1 189 ? 10.351 20.400 -1.827 1.00 87.81 189 PRO A C 1
ATOM 1527 O O . PRO A 1 189 ? 11.317 19.633 -1.724 1.00 87.81 189 PRO A O 1
ATOM 1530 N N . ARG A 1 190 ? 9.495 20.616 -0.824 1.00 84.94 190 ARG A N 1
ATOM 1531 C CA . ARG A 1 190 ? 9.601 19.932 0.471 1.00 84.94 190 ARG A CA 1
ATOM 1532 C C . ARG A 1 190 ? 9.241 18.466 0.360 1.00 84.94 190 ARG A C 1
ATOM 1534 O O . ARG A 1 190 ? 9.811 17.655 1.081 1.00 84.94 190 ARG A O 1
ATOM 1541 N N . GLU A 1 191 ? 8.319 18.130 -0.536 1.00 84.06 191 GLU A N 1
ATOM 1542 C CA . GLU A 1 191 ? 7.929 16.763 -0.846 1.00 84.06 191 GLU A CA 1
ATOM 1543 C C . GLU A 1 191 ? 7.901 16.530 -2.356 1.00 84.06 191 GLU A C 1
ATOM 1545 O O . GLU A 1 191 ? 7.378 17.337 -3.123 1.00 84.06 191 GLU A O 1
ATOM 1550 N N . VAL A 1 192 ? 8.421 15.382 -2.791 1.00 88.56 192 VAL A N 1
ATOM 1551 C CA . VAL A 1 192 ? 8.230 14.902 -4.161 1.00 88.56 192 VAL A CA 1
ATOM 1552 C C . VAL A 1 192 ? 7.493 13.576 -4.131 1.00 88.56 192 VAL A C 1
ATOM 1554 O O . VAL A 1 192 ? 8.020 12.573 -3.657 1.00 88.56 192 VAL A O 1
ATOM 1557 N N . MET A 1 193 ? 6.291 13.544 -4.696 1.00 88.06 193 MET A N 1
ATOM 1558 C CA . MET A 1 193 ? 5.541 12.316 -4.935 1.00 88.06 193 MET A CA 1
ATOM 1559 C C . MET A 1 193 ? 5.710 11.900 -6.389 1.00 88.06 193 MET A C 1
ATOM 1561 O O . MET A 1 193 ? 5.605 12.726 -7.284 1.00 88.06 193 MET A O 1
ATOM 1565 N N . MET A 1 194 ? 5.918 10.620 -6.674 1.00 91.12 194 MET A N 1
ATOM 1566 C CA . MET A 1 194 ? 6.099 10.180 -8.057 1.00 91.12 194 MET A CA 1
ATOM 1567 C C . MET A 1 194 ? 5.440 8.847 -8.369 1.00 91.12 194 MET A C 1
ATOM 1569 O O . MET A 1 194 ? 5.263 7.982 -7.506 1.00 91.12 194 MET A O 1
ATOM 1573 N N . TYR A 1 195 ? 5.124 8.649 -9.643 1.00 92.19 195 TYR A N 1
ATOM 1574 C CA . TYR A 1 195 ? 4.629 7.378 -10.144 1.00 92.19 195 TYR A CA 1
ATOM 1575 C C . TYR A 1 195 ? 5.163 7.074 -11.541 1.00 92.19 195 TYR A C 1
ATOM 1577 O O . TYR A 1 195 ? 5.585 7.938 -12.305 1.00 92.19 195 TYR A O 1
ATOM 1585 N N . CYS A 1 196 ? 5.126 5.790 -11.874 1.00 88.75 196 CYS A N 1
ATOM 1586 C CA . CYS A 1 196 ? 5.291 5.303 -13.229 1.00 88.75 196 CYS A CA 1
ATOM 1587 C C . CYS A 1 196 ? 4.421 4.054 -13.411 1.00 88.75 196 CYS A C 1
ATOM 1589 O O . CYS A 1 196 ? 3.628 3.698 -12.538 1.00 88.75 196 CYS A O 1
ATOM 1591 N N . THR A 1 197 ? 4.557 3.367 -14.539 1.00 87.50 197 THR A N 1
ATOM 1592 C CA . THR A 1 197 ? 3.710 2.221 -14.895 1.00 87.50 197 THR A CA 1
ATOM 1593 C C . THR A 1 197 ? 3.813 1.078 -13.880 1.00 87.50 197 THR A C 1
ATOM 1595 O O . THR A 1 197 ? 2.789 0.609 -13.393 1.00 87.50 197 THR A O 1
ATOM 1598 N N . GLY A 1 198 ? 5.036 0.671 -13.522 1.00 81.62 198 GLY A N 1
ATOM 1599 C CA . GLY A 1 198 ? 5.295 -0.502 -12.674 1.00 81.62 198 GLY A CA 1
ATOM 1600 C C . GLY A 1 198 ? 6.329 -0.286 -11.566 1.00 81.62 198 GLY A C 1
ATOM 1601 O O . GLY A 1 198 ? 6.904 -1.254 -11.100 1.00 81.62 198 GLY A O 1
ATOM 1602 N N . GLY A 1 199 ? 6.622 0.960 -11.183 1.00 81.12 199 GLY A N 1
ATOM 1603 C CA . GLY A 1 199 ? 7.510 1.308 -10.059 1.00 81.12 199 GLY A CA 1
ATOM 1604 C C . GLY A 1 199 ? 8.996 1.499 -10.399 1.00 81.12 199 GLY A C 1
ATOM 1605 O O . GLY A 1 199 ? 9.609 2.427 -9.884 1.00 81.12 199 GLY A O 1
ATOM 1606 N N . ILE A 1 200 ? 9.568 0.713 -11.318 1.00 83.00 200 ILE A N 1
ATOM 1607 C CA . ILE A 1 200 ? 11.031 0.674 -11.541 1.00 83.00 200 ILE A CA 1
ATOM 1608 C C . ILE A 1 200 ? 11.692 2.030 -11.867 1.00 83.00 200 ILE A C 1
ATOM 1610 O O . ILE A 1 200 ? 12.771 2.319 -11.354 1.00 83.00 200 ILE A O 1
ATOM 1614 N N . ARG A 1 201 ? 11.056 2.891 -12.678 1.00 87.81 201 ARG A N 1
ATOM 1615 C CA . ARG A 1 201 ? 11.603 4.225 -13.015 1.00 87.81 201 ARG A CA 1
ATOM 1616 C C . ARG A 1 201 ? 11.660 5.144 -11.793 1.00 87.81 201 ARG A C 1
ATOM 1618 O O . ARG A 1 201 ? 12.623 5.884 -11.625 1.00 87.81 201 ARG A O 1
ATOM 1625 N N . CYS A 1 202 ? 10.664 5.043 -10.915 1.00 86.31 202 CYS A N 1
ATOM 1626 C CA . CYS A 1 202 ? 10.599 5.812 -9.673 1.00 86.31 202 CYS A CA 1
ATOM 1627 C C . CYS A 1 202 ? 11.687 5.407 -8.674 1.00 86.31 202 CYS A C 1
ATOM 1629 O O . CYS A 1 202 ? 12.080 6.225 -7.856 1.00 86.31 202 CYS A O 1
ATOM 1631 N N . GLU A 1 203 ? 12.197 4.173 -8.737 1.00 81.62 203 GLU A N 1
ATOM 1632 C CA . GLU A 1 203 ? 13.341 3.757 -7.915 1.00 81.62 203 GLU A CA 1
ATOM 1633 C C . GLU A 1 203 ? 14.596 4.557 -8.280 1.00 81.62 203 GLU A C 1
ATOM 1635 O O . GLU A 1 203 ? 15.240 5.144 -7.413 1.00 81.62 203 GLU A O 1
ATOM 1640 N N . LYS A 1 204 ? 14.903 4.642 -9.580 1.00 84.44 204 LYS A N 1
ATOM 1641 C CA . LYS A 1 204 ? 16.066 5.384 -10.087 1.00 84.44 204 LYS A CA 1
ATOM 1642 C C . LYS A 1 204 ? 15.913 6.891 -9.889 1.00 84.44 204 LYS A C 1
ATOM 1644 O O . LYS A 1 204 ? 16.845 7.532 -9.415 1.00 84.44 204 LYS A O 1
ATOM 1649 N N . VAL A 1 205 ? 14.743 7.449 -10.206 1.00 88.75 205 VAL A N 1
ATOM 1650 C CA . VAL A 1 205 ? 14.483 8.883 -10.000 1.00 88.75 205 VAL A CA 1
ATOM 1651 C C . VAL A 1 205 ? 14.475 9.240 -8.519 1.00 88.75 205 VAL A C 1
ATOM 1653 O O . VAL A 1 205 ? 15.077 10.236 -8.143 1.00 88.75 205 VAL A O 1
ATOM 1656 N N . GLY A 1 206 ? 13.890 8.409 -7.655 1.00 85.12 206 GLY A N 1
ATOM 1657 C CA . GLY A 1 206 ? 13.929 8.641 -6.214 1.00 85.12 206 GLY A CA 1
ATOM 1658 C C . GLY A 1 206 ? 15.353 8.649 -5.656 1.00 85.12 206 GLY A C 1
ATOM 1659 O O . GLY A 1 206 ? 15.710 9.561 -4.910 1.00 85.12 206 GLY A O 1
ATOM 1660 N N . ALA A 1 207 ? 16.192 7.690 -6.064 1.00 80.62 207 ALA A N 1
ATOM 1661 C CA . ALA A 1 207 ? 17.611 7.684 -5.704 1.00 80.62 207 ALA A CA 1
ATOM 1662 C C . ALA A 1 207 ? 18.324 8.948 -6.208 1.00 80.62 207 ALA A C 1
ATOM 1664 O O . ALA A 1 207 ? 19.072 9.567 -5.461 1.00 80.62 207 ALA A O 1
ATOM 1665 N N . TYR A 1 208 ? 18.038 9.381 -7.437 1.00 86.56 208 TYR A N 1
ATOM 1666 C CA . TYR A 1 208 ? 18.620 10.600 -7.986 1.00 86.56 208 TYR A CA 1
ATOM 1667 C C . TYR A 1 208 ? 18.248 11.861 -7.186 1.00 86.56 208 TYR A C 1
ATOM 1669 O O . TYR A 1 208 ? 19.125 12.624 -6.781 1.00 86.56 208 TYR A O 1
ATOM 1677 N N . LEU A 1 209 ? 16.957 12.048 -6.895 1.00 87.25 209 LEU A N 1
ATOM 1678 C CA . LEU A 1 209 ? 16.456 13.197 -6.134 1.00 87.25 209 LEU A CA 1
ATOM 1679 C C . LEU A 1 209 ? 17.041 13.261 -4.718 1.00 87.25 209 LEU A C 1
ATOM 1681 O O . LEU A 1 209 ? 17.436 14.327 -4.247 1.00 87.25 209 LEU A O 1
ATOM 1685 N N . THR A 1 210 ? 17.124 12.111 -4.052 1.00 80.44 210 THR A N 1
ATOM 1686 C CA . THR A 1 210 ? 17.660 12.014 -2.687 1.00 80.44 210 THR A CA 1
ATOM 1687 C C . THR A 1 210 ? 19.175 12.197 -2.644 1.00 80.44 210 THR A C 1
ATOM 1689 O O . THR A 1 210 ? 19.670 12.976 -1.835 1.00 80.44 210 THR A O 1
ATOM 1692 N N . GLN A 1 211 ? 19.919 11.520 -3.523 1.00 83.81 211 GLN A N 1
ATOM 1693 C CA . GLN A 1 211 ? 21.384 11.467 -3.469 1.00 83.81 211 GLN A CA 1
ATOM 1694 C C . GLN A 1 211 ? 22.066 12.663 -4.138 1.00 83.81 211 GLN A C 1
ATOM 1696 O O . GLN A 1 211 ? 23.106 13.105 -3.658 1.00 83.81 211 GLN A O 1
ATOM 1701 N N . TYR A 1 212 ? 21.505 13.184 -5.233 1.00 86.12 212 TYR A N 1
ATOM 1702 C CA . TYR A 1 212 ? 22.142 14.241 -6.029 1.00 86.12 212 TYR A CA 1
ATOM 1703 C C . TYR A 1 212 ? 21.449 15.594 -5.899 1.00 86.12 212 TYR A C 1
ATOM 1705 O O . TYR A 1 212 ? 22.108 16.623 -6.025 1.00 86.12 212 TYR A O 1
ATOM 1713 N N . LYS A 1 213 ? 20.136 15.618 -5.638 1.00 88.56 213 LYS A N 1
ATOM 1714 C CA . LYS A 1 213 ? 19.380 16.876 -5.484 1.00 88.56 213 LYS A CA 1
ATOM 1715 C C . LYS A 1 213 ? 19.118 17.262 -4.035 1.00 88.56 213 LYS A C 1
ATOM 1717 O O . LYS A 1 213 ? 18.745 18.407 -3.783 1.00 88.56 213 LYS A O 1
ATOM 1722 N N . GLY A 1 214 ? 19.382 16.364 -3.086 1.00 84.94 214 GLY A N 1
ATOM 1723 C CA . GLY A 1 214 ? 19.249 16.631 -1.655 1.00 84.94 214 GLY A CA 1
ATOM 1724 C C . GLY A 1 214 ? 17.801 16.793 -1.187 1.00 84.94 214 GLY A C 1
ATOM 1725 O O . GLY A 1 214 ? 17.565 17.418 -0.159 1.00 84.94 214 GLY A O 1
ATOM 1726 N N . ILE A 1 215 ? 16.829 16.256 -1.932 1.00 85.00 215 ILE A N 1
ATOM 1727 C CA . ILE A 1 215 ? 15.418 16.257 -1.528 1.00 85.00 215 ILE A CA 1
ATOM 1728 C C . ILE A 1 215 ? 15.190 15.042 -0.634 1.00 85.00 215 ILE A C 1
ATOM 1730 O O . ILE A 1 215 ? 15.313 13.903 -1.080 1.00 85.00 215 ILE A O 1
ATOM 1734 N N . SER A 1 216 ? 14.878 15.273 0.638 1.00 76.38 216 SER A N 1
ATOM 1735 C CA . SER A 1 216 ? 14.806 14.214 1.649 1.00 76.38 216 SER A CA 1
ATOM 1736 C C . SER A 1 216 ? 13.453 13.498 1.694 1.00 76.38 216 SER A C 1
ATOM 1738 O O . SER A 1 216 ? 13.418 12.290 1.934 1.00 76.38 216 SER A O 1
ATOM 1740 N N . ASN A 1 217 ? 12.342 14.198 1.435 1.00 81.38 217 ASN A N 1
ATOM 1741 C CA . ASN A 1 217 ? 11.008 13.597 1.433 1.00 81.38 217 ASN A CA 1
ATOM 1742 C C . ASN A 1 217 ? 10.567 13.235 0.010 1.00 81.38 217 ASN A C 1
ATOM 1744 O O . ASN A 1 217 ? 9.935 14.017 -0.699 1.00 81.38 217 ASN A O 1
ATOM 1748 N N . VAL A 1 218 ? 10.925 12.022 -0.409 1.00 81.31 218 VAL A N 1
ATOM 1749 C CA . VAL A 1 218 ? 10.573 11.485 -1.723 1.00 81.31 218 VAL A CA 1
ATOM 1750 C C . VAL A 1 218 ? 9.684 10.255 -1.566 1.00 81.31 218 VAL A C 1
ATOM 1752 O O . VAL A 1 218 ? 10.116 9.207 -1.084 1.00 81.31 218 VAL A O 1
ATOM 1755 N N . GLN A 1 219 ? 8.440 10.374 -2.018 1.00 82.56 219 GLN A N 1
ATOM 1756 C CA . GLN A 1 219 ? 7.422 9.333 -1.980 1.00 82.56 219 GLN A CA 1
ATOM 1757 C C . GLN A 1 219 ? 7.192 8.754 -3.375 1.00 82.56 219 GLN A C 1
ATOM 1759 O O . GLN A 1 219 ? 7.168 9.464 -4.379 1.00 82.56 219 GLN A O 1
ATOM 1764 N N . LYS A 1 220 ? 6.974 7.441 -3.458 1.00 83.88 220 LYS A N 1
ATOM 1765 C CA . LYS A 1 220 ? 6.702 6.751 -4.726 1.00 83.88 220 LYS A CA 1
ATOM 1766 C C . LYS A 1 220 ? 5.477 5.860 -4.624 1.00 83.88 220 LYS A C 1
ATOM 1768 O O . LYS A 1 220 ? 5.275 5.174 -3.622 1.00 83.88 220 LYS A O 1
ATOM 1773 N N . LEU A 1 221 ? 4.691 5.817 -5.696 1.00 83.31 221 LEU A N 1
ATOM 1774 C CA . LEU A 1 221 ? 3.570 4.893 -5.807 1.00 83.31 221 LEU A CA 1
ATOM 1775 C C . LEU A 1 221 ? 4.098 3.457 -5.907 1.00 83.31 221 LEU A C 1
ATOM 1777 O O . LEU A 1 221 ? 4.624 3.041 -6.943 1.00 83.31 221 LEU A O 1
ATOM 1781 N N . HIS A 1 222 ? 3.966 2.700 -4.819 1.00 77.31 222 HIS A N 1
ATOM 1782 C CA . HIS A 1 222 ? 4.492 1.343 -4.726 1.00 77.31 222 HIS A CA 1
ATOM 1783 C C . HIS A 1 222 ? 3.838 0.411 -5.760 1.00 77.31 222 HIS A C 1
ATOM 1785 O O . HIS A 1 222 ? 2.615 0.250 -5.786 1.00 77.31 222 HIS A O 1
ATOM 1791 N N . GLY A 1 223 ? 4.657 -0.189 -6.630 1.00 74.12 223 GLY A N 1
ATOM 1792 C CA . GLY A 1 223 ? 4.191 -1.002 -7.759 1.00 74.12 223 GLY A CA 1
ATOM 1793 C C . GLY A 1 223 ? 3.591 -0.212 -8.928 1.00 74.12 223 GLY A C 1
ATOM 1794 O O . GLY A 1 223 ? 3.082 -0.808 -9.879 1.00 74.12 223 GLY A O 1
ATOM 1795 N N . GLY A 1 224 ? 3.656 1.122 -8.879 1.00 85.44 224 GLY A N 1
ATOM 1796 C CA . GLY A 1 224 ? 3.171 2.015 -9.924 1.00 85.44 224 GLY A CA 1
ATOM 1797 C C . GLY A 1 224 ? 1.659 1.957 -10.163 1.00 85.44 224 GLY A C 1
ATOM 1798 O O . GLY A 1 224 ? 0.878 1.454 -9.352 1.00 85.44 224 GLY A O 1
ATOM 1799 N N . ILE A 1 225 ? 1.248 2.477 -11.321 1.00 86.81 225 ILE A N 1
ATOM 1800 C CA . ILE A 1 225 ? -0.155 2.519 -11.758 1.00 86.81 225 ILE A CA 1
ATOM 1801 C C . ILE A 1 225 ? -0.763 1.111 -11.810 1.00 86.81 225 ILE A C 1
ATOM 1803 O O . ILE A 1 225 ? -1.928 0.943 -11.461 1.00 86.81 225 ILE A O 1
ATOM 1807 N N . VAL A 1 226 ? 0.011 0.094 -12.212 1.00 83.31 226 VAL A N 1
ATOM 1808 C CA . VAL A 1 226 ? -0.467 -1.298 -12.298 1.00 83.31 226 VAL A CA 1
ATOM 1809 C C . VAL A 1 226 ? -1.008 -1.777 -10.951 1.00 83.31 226 VAL A C 1
ATOM 1811 O O . VAL A 1 226 ? -2.135 -2.269 -10.878 1.00 83.31 226 VAL A O 1
ATOM 1814 N N . ASN A 1 227 ? -0.240 -1.584 -9.878 1.00 78.06 227 ASN A N 1
ATOM 1815 C CA . ASN A 1 227 ? -0.662 -1.988 -8.542 1.00 78.06 227 ASN A CA 1
ATOM 1816 C C . ASN A 1 227 ? -1.824 -1.125 -8.019 1.00 78.06 227 ASN A C 1
ATOM 1818 O O . ASN A 1 227 ? -2.764 -1.640 -7.417 1.00 78.06 227 ASN A O 1
ATOM 1822 N N . TYR A 1 228 ? -1.814 0.176 -8.314 1.00 82.88 228 TYR A N 1
ATOM 1823 C CA . TYR A 1 228 ? -2.906 1.076 -7.936 1.00 82.88 228 TYR A CA 1
ATOM 1824 C C . TYR A 1 228 ? -4.243 0.708 -8.602 1.00 82.88 228 TYR A C 1
ATOM 1826 O O . TYR A 1 228 ? -5.287 0.699 -7.953 1.00 82.88 228 TYR A O 1
ATOM 1834 N N . MET A 1 229 ? -4.227 0.328 -9.881 1.00 81.25 229 MET A N 1
ATOM 1835 C CA . MET A 1 229 ? -5.426 -0.133 -10.591 1.00 81.25 229 MET A CA 1
ATOM 1836 C C . MET A 1 229 ? -5.998 -1.413 -9.982 1.00 81.25 229 MET A C 1
ATOM 1838 O O . MET A 1 229 ? -7.219 -1.563 -9.890 1.00 81.25 229 MET A O 1
ATOM 1842 N N . ARG A 1 230 ? -5.129 -2.325 -9.534 1.00 78.69 230 ARG A N 1
ATOM 1843 C CA . ARG A 1 230 ? -5.549 -3.517 -8.797 1.00 78.69 230 ARG A CA 1
ATOM 1844 C C . ARG A 1 230 ? -6.222 -3.137 -7.479 1.00 78.69 230 ARG A C 1
ATOM 1846 O O . ARG A 1 230 ? -7.333 -3.600 -7.238 1.00 78.69 230 ARG A O 1
ATOM 1853 N N . PHE A 1 231 ? -5.603 -2.256 -6.692 1.00 79.12 231 PHE A N 1
ATOM 1854 C CA . PHE A 1 231 ? -6.197 -1.736 -5.459 1.00 79.12 231 PHE A CA 1
ATOM 1855 C C . PHE A 1 231 ? -7.597 -1.154 -5.715 1.00 79.12 231 PHE A C 1
ATOM 1857 O O . PHE A 1 231 ? -8.557 -1.542 -5.057 1.00 79.12 231 PHE A O 1
ATOM 1864 N N . LEU A 1 232 ? -7.764 -0.308 -6.739 1.00 81.25 232 LEU A N 1
ATOM 1865 C CA . LEU A 1 232 ? -9.078 0.243 -7.095 1.00 81.25 232 LEU A CA 1
ATOM 1866 C C . LEU A 1 232 ? -10.102 -0.834 -7.483 1.00 81.25 232 LEU A C 1
ATOM 1868 O O . LEU A 1 232 ? -11.286 -0.700 -7.166 1.00 81.25 232 LEU A O 1
ATOM 1872 N N . LYS A 1 233 ? -9.677 -1.892 -8.181 1.00 81.38 233 LYS A N 1
ATOM 1873 C CA . LYS A 1 233 ? -10.556 -3.010 -8.546 1.00 81.38 233 LYS A CA 1
ATOM 1874 C C . LYS A 1 233 ? -11.019 -3.778 -7.309 1.00 81.38 233 LYS A C 1
ATOM 1876 O O . LYS A 1 233 ? -12.210 -4.056 -7.201 1.00 81.38 233 LYS A O 1
ATOM 1881 N N . GLU A 1 234 ? -10.106 -4.082 -6.390 1.00 82.06 234 GLU A N 1
ATOM 1882 C CA . GLU A 1 234 ? -10.415 -4.748 -5.118 1.00 82.06 234 GLU A CA 1
ATOM 1883 C C . GLU A 1 234 ? -11.402 -3.909 -4.290 1.00 82.06 234 GLU A C 1
ATOM 1885 O O . GLU A 1 234 ? -12.404 -4.437 -3.813 1.00 82.06 234 GLU A O 1
ATOM 1890 N N . GLN A 1 235 ? -11.214 -2.585 -4.231 1.00 80.38 235 GLN A N 1
ATOM 1891 C CA . GLN A 1 235 ? -12.152 -1.674 -3.561 1.00 80.38 235 GLN A CA 1
ATOM 1892 C C . GLN A 1 235 ? -13.547 -1.673 -4.205 1.00 80.38 235 GLN A C 1
ATOM 1894 O O . GLN A 1 235 ? -14.559 -1.753 -3.510 1.00 80.38 235 GLN A O 1
ATOM 1899 N N . ARG A 1 236 ? -13.634 -1.636 -5.542 1.00 83.94 236 ARG A N 1
ATOM 1900 C CA . ARG A 1 236 ? -14.926 -1.741 -6.250 1.00 83.94 236 ARG A CA 1
ATOM 1901 C C . ARG A 1 236 ? -15.604 -3.085 -6.007 1.00 83.94 236 ARG A C 1
ATOM 1903 O O . ARG A 1 236 ? -16.825 -3.144 -5.886 1.00 83.94 236 ARG A O 1
ATOM 1910 N N . GLN A 1 237 ? -14.823 -4.158 -5.937 1.00 85.94 237 GLN A N 1
ATOM 1911 C CA . GLN A 1 237 ? -15.338 -5.487 -5.646 1.00 85.94 237 GLN A CA 1
ATOM 1912 C C . GLN A 1 237 ? -15.901 -5.556 -4.221 1.00 85.94 237 GLN A C 1
ATOM 1914 O O . GLN A 1 237 ? -17.029 -6.014 -4.053 1.00 85.94 237 GLN A O 1
ATOM 1919 N N . ALA A 1 238 ? -15.184 -5.030 -3.224 1.00 86.94 238 ALA A N 1
ATOM 1920 C CA . ALA A 1 238 ? -15.678 -4.920 -1.852 1.00 86.94 238 ALA A CA 1
ATOM 1921 C C . ALA A 1 238 ? -16.989 -4.118 -1.783 1.00 86.94 238 ALA A C 1
ATOM 1923 O O . ALA A 1 238 ? -17.982 -4.605 -1.245 1.00 86.94 238 ALA A O 1
ATOM 1924 N N . ALA A 1 239 ? -17.044 -2.952 -2.435 1.00 87.19 239 ALA A N 1
ATOM 1925 C CA . ALA A 1 239 ? -18.263 -2.146 -2.518 1.00 87.19 239 ALA A CA 1
ATOM 1926 C C . ALA A 1 239 ? -19.442 -2.916 -3.143 1.00 87.19 239 ALA A C 1
ATOM 1928 O O . ALA A 1 239 ? -20.574 -2.802 -2.675 1.00 87.19 239 ALA A O 1
ATOM 1929 N N . SER A 1 240 ? -19.183 -3.751 -4.156 1.00 90.44 240 SER A N 1
ATOM 1930 C CA . SER A 1 240 ? -20.221 -4.591 -4.765 1.00 90.44 240 SER A CA 1
ATOM 1931 C C . SER A 1 240 ? -20.782 -5.647 -3.808 1.00 90.44 240 SER A C 1
ATOM 1933 O O . SER A 1 240 ? -21.955 -5.997 -3.914 1.00 90.44 240 SER A O 1
ATOM 1935 N N . PHE A 1 241 ? -19.974 -6.146 -2.867 1.00 93.50 241 PHE A N 1
ATOM 1936 C CA . PHE A 1 241 ? -20.441 -7.064 -1.831 1.00 93.50 241 PHE A CA 1
ATOM 1937 C C . PHE A 1 241 ? -21.246 -6.335 -0.758 1.00 93.50 241 PHE A C 1
ATOM 1939 O O . PHE A 1 241 ? -22.308 -6.821 -0.380 1.00 93.50 241 PHE A O 1
ATOM 1946 N N . PHE A 1 242 ? -20.810 -5.145 -0.332 1.00 92.44 242 PHE A N 1
ATOM 1947 C CA . PHE A 1 242 ? -21.583 -4.322 0.604 1.00 92.44 242 PHE A CA 1
ATOM 1948 C C . PHE A 1 242 ? -22.965 -3.978 0.047 1.00 92.44 242 PHE A C 1
ATOM 1950 O O . PHE A 1 242 ? -23.955 -4.132 0.753 1.00 92.44 242 PHE A O 1
ATOM 1957 N N . ALA A 1 243 ? -23.052 -3.623 -1.238 1.00 91.75 243 ALA A N 1
ATOM 1958 C CA . ALA A 1 243 ? -24.321 -3.326 -1.903 1.00 91.75 243 ALA A CA 1
ATOM 1959 C C . ALA A 1 243 ? -25.281 -4.530 -1.984 1.00 91.75 243 ALA A C 1
ATOM 1961 O O . ALA A 1 243 ? -26.489 -4.342 -2.074 1.00 91.75 243 ALA A O 1
ATOM 1962 N N . LYS A 1 244 ? -24.757 -5.762 -1.956 1.00 95.25 244 LYS A N 1
ATOM 1963 C CA . LYS A 1 244 ? -25.557 -6.999 -1.957 1.00 95.25 244 LYS A CA 1
ATOM 1964 C C . LYS A 1 244 ? -25.976 -7.447 -0.555 1.00 95.25 244 LYS A C 1
ATOM 1966 O O . LYS A 1 244 ? -26.766 -8.380 -0.438 1.00 95.25 244 LYS A O 1
ATOM 1971 N N . SER A 1 245 ? -25.430 -6.837 0.497 1.00 95.81 245 SER A N 1
ATOM 1972 C CA . SER A 1 245 ? -25.796 -7.157 1.874 1.00 95.81 245 SER A CA 1
ATOM 1973 C C . SER A 1 245 ? -27.234 -6.728 2.158 1.00 95.81 245 SER A C 1
ATOM 1975 O O . SER A 1 245 ? -27.651 -5.640 1.766 1.00 95.81 245 SER A O 1
ATOM 1977 N N . SER A 1 246 ? -27.972 -7.524 2.934 1.00 96.75 246 SER A N 1
ATOM 1978 C CA . SER A 1 246 ? -29.277 -7.114 3.475 1.00 96.75 246 SER A CA 1
ATOM 1979 C C . SER A 1 246 ? -29.186 -5.892 4.401 1.00 96.75 246 SER A C 1
ATOM 1981 O O . SER A 1 246 ? -30.198 -5.266 4.689 1.00 96.75 246 SER A O 1
ATOM 1983 N N . HIS A 1 247 ? -27.975 -5.537 4.838 1.00 95.50 247 HIS A N 1
ATOM 1984 C CA . HIS A 1 247 ? -27.687 -4.413 5.728 1.00 95.50 247 HIS A CA 1
ATOM 1985 C C . HIS A 1 247 ? -27.009 -3.253 4.978 1.00 95.50 247 HIS A C 1
ATOM 1987 O O . HIS A 1 247 ? -26.388 -2.396 5.599 1.00 95.50 247 HIS A O 1
ATOM 1993 N N . ALA A 1 248 ? -27.084 -3.214 3.641 1.00 93.81 248 ALA A N 1
ATOM 1994 C CA . ALA A 1 248 ? -26.374 -2.229 2.819 1.00 93.81 248 ALA A CA 1
ATOM 1995 C C . ALA A 1 248 ? -26.620 -0.771 3.252 1.00 93.81 248 ALA A C 1
ATOM 1997 O O . ALA A 1 248 ? -25.692 0.031 3.243 1.00 93.81 248 ALA A O 1
ATOM 1998 N N . SER A 1 249 ? -27.840 -0.437 3.689 1.00 95.25 249 SER A N 1
ATOM 1999 C CA . SER A 1 249 ? -28.201 0.906 4.170 1.00 95.25 249 SER A CA 1
ATOM 2000 C C . SER A 1 249 ? -27.499 1.319 5.469 1.00 95.25 249 SER A C 1
ATOM 2002 O O . SER A 1 249 ? -27.447 2.507 5.773 1.00 95.25 249 SER A O 1
ATOM 2004 N N . GLN A 1 250 ? -26.951 0.365 6.225 1.00 93.69 250 GLN A N 1
ATOM 2005 C CA . GLN A 1 250 ? -26.217 0.595 7.473 1.00 93.69 250 GLN A CA 1
ATOM 2006 C C . GLN A 1 250 ? -24.697 0.660 7.255 1.00 93.69 250 GLN A C 1
ATOM 2008 O O . GLN A 1 250 ? -23.953 0.993 8.175 1.00 93.69 250 GLN A O 1
ATOM 2013 N N . ILE A 1 251 ? -24.211 0.343 6.050 1.00 93.06 251 ILE A N 1
ATOM 2014 C CA . ILE A 1 251 ? -22.780 0.271 5.750 1.00 93.06 251 ILE A CA 1
ATOM 2015 C C . ILE A 1 251 ? -22.344 1.554 5.048 1.00 93.06 251 ILE A C 1
ATOM 2017 O O . ILE A 1 251 ? -22.664 1.790 3.886 1.00 93.06 251 ILE A O 1
ATOM 2021 N N . THR A 1 252 ? -21.525 2.350 5.732 1.00 89.81 252 THR A N 1
ATOM 2022 C CA . THR A 1 252 ? -20.816 3.477 5.114 1.00 89.81 252 THR A CA 1
ATOM 2023 C C . THR A 1 252 ? -19.355 3.099 4.905 1.00 89.81 252 THR A C 1
ATOM 2025 O O . THR A 1 252 ? -18.559 3.110 5.840 1.00 89.81 252 THR A O 1
ATOM 2028 N N . ALA A 1 253 ? -18.993 2.748 3.669 1.00 88.69 253 ALA A N 1
ATOM 2029 C CA . ALA A 1 253 ? -17.607 2.464 3.310 1.00 88.69 253 ALA A CA 1
ATOM 2030 C C . ALA A 1 253 ? -16.848 3.766 3.016 1.00 88.69 253 ALA A C 1
ATOM 2032 O O . ALA A 1 253 ? -17.250 4.552 2.155 1.00 88.69 253 ALA A O 1
ATOM 2033 N N . VAL A 1 254 ? -15.722 3.970 3.698 1.00 85.81 254 VAL A N 1
ATOM 2034 C CA . VAL A 1 254 ? -14.867 5.150 3.533 1.00 85.81 254 VAL A CA 1
ATOM 2035 C C . VAL A 1 254 ? -13.501 4.717 3.020 1.00 85.81 254 VAL A C 1
ATOM 2037 O O . VAL A 1 254 ? -12.855 3.852 3.601 1.00 85.81 254 VAL A O 1
ATOM 2040 N N . ASN A 1 255 ? -13.057 5.327 1.921 1.00 81.06 255 ASN A N 1
ATOM 2041 C CA . ASN A 1 255 ? -11.749 5.065 1.324 1.00 81.06 255 ASN A CA 1
ATOM 2042 C C . ASN A 1 255 ? -10.793 6.228 1.630 1.00 81.06 255 ASN A C 1
ATOM 2044 O O . ASN A 1 255 ? -10.642 7.146 0.820 1.00 81.06 255 ASN A O 1
ATOM 2048 N N . GLN A 1 256 ? -10.227 6.208 2.836 1.00 76.69 256 GLN A N 1
ATOM 2049 C CA . GLN A 1 256 ? -9.356 7.244 3.397 1.00 76.69 256 GLN A CA 1
ATOM 2050 C C . GLN A 1 256 ? -8.430 6.623 4.464 1.00 76.69 256 GLN A C 1
ATOM 2052 O O . GLN A 1 256 ? -8.717 5.523 4.941 1.00 76.69 256 GLN A O 1
ATOM 2057 N N . ASP A 1 257 ? -7.334 7.291 4.857 1.00 84.69 257 ASP A N 1
ATOM 2058 C CA . ASP A 1 257 ? -6.607 6.892 6.074 1.00 84.69 257 ASP A CA 1
ATOM 2059 C C . ASP A 1 257 ? -7.547 6.997 7.282 1.00 84.69 257 ASP A C 1
ATOM 2061 O O . ASP A 1 257 ? -8.312 7.956 7.417 1.00 84.69 257 ASP A O 1
ATOM 2065 N N . GLY A 1 258 ? -7.510 5.985 8.148 1.00 87.38 258 GLY A N 1
ATOM 2066 C CA . GLY A 1 258 ? -8.436 5.901 9.269 1.00 87.38 258 GLY A CA 1
ATOM 2067 C C . GLY A 1 258 ? -8.276 7.055 10.258 1.00 87.38 258 GLY A C 1
ATOM 2068 O O . GLY A 1 258 ? -9.286 7.576 10.716 1.00 87.38 258 GLY A O 1
ATOM 2069 N N . LEU A 1 259 ? -7.050 7.504 10.562 1.00 88.62 259 LEU A N 1
ATOM 2070 C CA . LEU A 1 259 ? -6.842 8.627 11.490 1.00 88.62 259 LEU A CA 1
ATOM 2071 C C . LEU A 1 259 ? -7.311 9.952 10.886 1.00 88.62 259 LEU A C 1
ATOM 2073 O O . LEU A 1 259 ? -7.924 10.759 11.586 1.00 88.62 259 LEU A O 1
ATOM 2077 N N . ASP A 1 260 ? -7.092 10.155 9.588 1.00 85.62 260 ASP A N 1
ATOM 2078 C CA . ASP A 1 260 ? -7.565 11.354 8.889 1.00 85.62 260 ASP A CA 1
ATOM 2079 C C . ASP A 1 260 ? -9.098 11.389 8.844 1.00 85.62 260 ASP A C 1
ATOM 2081 O O . ASP A 1 260 ? -9.720 12.436 9.049 1.00 85.62 260 ASP A O 1
ATOM 2085 N N . TYR A 1 261 ? -9.733 10.233 8.635 1.00 86.94 261 TYR A N 1
ATOM 2086 C CA . TYR A 1 261 ? -11.185 10.128 8.696 1.00 86.94 261 TYR A CA 1
ATOM 2087 C C . TYR A 1 261 ? -11.719 10.395 10.108 1.00 86.94 261 TYR A C 1
ATOM 2089 O O . TYR A 1 261 ? -12.637 11.204 10.255 1.00 86.94 261 TYR A O 1
ATOM 2097 N N . LEU A 1 262 ? -11.123 9.799 11.148 1.00 87.75 262 LEU A N 1
ATOM 2098 C CA . LEU A 1 262 ? -11.495 10.078 12.541 1.00 87.75 262 LEU A CA 1
ATOM 2099 C C . LEU A 1 262 ? -11.320 11.565 12.888 1.00 87.75 262 LEU A C 1
ATOM 2101 O O . LEU A 1 262 ? -12.161 12.134 13.581 1.00 87.75 262 LEU A O 1
ATOM 2105 N N . SER A 1 263 ? -10.297 12.221 12.337 1.00 86.50 263 SER A N 1
ATOM 2106 C CA . SER A 1 263 ? -10.087 13.669 12.467 1.00 86.50 263 SER A CA 1
ATOM 2107 C C . SER A 1 263 ? -11.182 14.489 11.793 1.00 86.50 263 SER A C 1
ATOM 2109 O O . SER A 1 263 ? -11.663 15.473 12.349 1.00 86.50 263 SER A O 1
ATOM 2111 N N . SER A 1 264 ? -11.657 14.054 10.626 1.00 83.50 264 SER A N 1
ATOM 2112 C CA . SER A 1 264 ? -12.817 14.677 9.981 1.00 83.50 264 SER A CA 1
ATOM 2113 C C . SER A 1 264 ? -14.123 14.446 10.754 1.00 83.50 264 SER A C 1
ATOM 2115 O O . SER A 1 264 ? -15.036 15.272 10.679 1.00 83.50 264 SER A O 1
ATOM 2117 N N . LEU A 1 265 ? -14.206 13.342 11.508 1.00 79.31 265 LEU A N 1
ATOM 2118 C CA . LEU A 1 265 ? -15.347 13.006 12.347 1.00 79.31 265 LEU A CA 1
ATOM 2119 C C . LEU A 1 265 ? -15.342 13.757 13.667 1.00 79.31 265 LEU A C 1
ATOM 2121 O O . LEU A 1 265 ? -16.420 14.142 14.076 1.00 79.31 265 LEU A O 1
ATOM 2125 N N . SER A 1 266 ? -14.213 14.008 14.330 1.00 68.00 266 SER A N 1
ATOM 2126 C CA . SER A 1 266 ? -14.205 14.642 15.663 1.00 68.00 266 SER A CA 1
ATOM 2127 C C . SER A 1 266 ? -14.900 16.014 15.689 1.00 68.00 266 SER A C 1
ATOM 2129 O O . SER A 1 266 ? -15.522 16.372 16.685 1.00 68.00 266 SER A O 1
ATOM 2131 N N . THR A 1 267 ? -14.919 16.732 14.561 1.00 63.19 267 THR A N 1
ATOM 2132 C CA . THR A 1 267 ? -15.695 17.977 14.389 1.00 63.19 267 THR A CA 1
ATOM 2133 C C . THR A 1 267 ? -17.222 17.780 14.365 1.00 63.19 267 THR A C 1
ATOM 2135 O O . THR A 1 267 ? -17.964 18.718 14.647 1.00 63.19 267 THR A O 1
ATOM 2138 N N . ARG A 1 268 ? -17.715 16.576 14.040 1.00 56.88 268 ARG A N 1
ATOM 2139 C CA . ARG A 1 268 ? -19.147 16.215 13.909 1.00 56.88 268 ARG A CA 1
ATOM 2140 C C . ARG A 1 268 ? -19.636 15.190 14.944 1.00 56.88 268 ARG A C 1
ATOM 2142 O O . ARG A 1 268 ? -20.788 15.255 15.364 1.00 56.88 268 ARG A O 1
ATOM 2149 N N . ALA A 1 269 ? -18.778 14.256 15.343 1.00 55.62 269 ALA A N 1
ATOM 2150 C CA . ALA A 1 269 ? -19.028 13.113 16.220 1.00 55.62 269 ALA A CA 1
ATOM 2151 C C . ALA A 1 269 ? -19.126 13.500 17.699 1.00 55.62 269 ALA A C 1
ATOM 2153 O O . ALA A 1 269 ? -19.679 12.734 18.479 1.00 55.62 269 ALA A O 1
ATOM 2154 N N . ALA A 1 270 ? -18.747 14.731 18.061 1.00 53.03 270 ALA A N 1
ATOM 2155 C CA . ALA A 1 270 ? -19.086 15.327 19.355 1.00 53.03 270 ALA A CA 1
ATOM 2156 C C . ALA A 1 270 ? -20.609 15.379 19.634 1.00 53.03 270 ALA A C 1
ATOM 2158 O O . ALA A 1 270 ? -21.018 15.775 20.720 1.00 53.03 270 ALA A O 1
ATOM 2159 N N . ARG A 1 271 ? -21.468 14.996 18.672 1.00 59.19 271 ARG A N 1
ATOM 2160 C CA . ARG A 1 271 ? -22.916 14.849 18.874 1.00 59.19 271 ARG A CA 1
ATOM 2161 C C . ARG A 1 271 ? -23.395 13.422 19.154 1.00 59.19 271 ARG A C 1
ATOM 2163 O O . ARG A 1 271 ? -24.437 13.301 19.787 1.00 59.19 271 ARG A O 1
ATOM 2170 N N . GLN A 1 272 ? -22.696 12.376 18.700 1.00 80.00 272 GLN A N 1
ATOM 2171 C CA . GLN A 1 272 ? -23.066 10.973 18.948 1.00 80.00 272 GLN A CA 1
ATOM 2172 C C . GLN A 1 272 ? -21.813 10.079 18.914 1.00 80.00 272 GLN A C 1
ATOM 2174 O O . GLN A 1 272 ? -21.298 9.809 17.826 1.00 80.00 272 GLN A O 1
ATOM 2179 N N . PRO A 1 273 ? -21.299 9.642 20.076 1.00 89.44 273 PRO A N 1
ATOM 2180 C CA . PRO A 1 273 ? -20.164 8.729 20.135 1.00 89.44 273 PRO A CA 1
ATOM 2181 C C . PRO A 1 273 ? -20.572 7.305 19.720 1.00 89.44 273 PRO A C 1
ATOM 2183 O O . PRO A 1 273 ? -21.750 6.955 19.702 1.00 89.44 273 PRO A O 1
ATOM 2186 N N . PHE A 1 274 ? -19.590 6.469 19.387 1.00 93.12 274 PHE A N 1
ATOM 2187 C CA . PHE A 1 274 ? -19.803 5.089 18.955 1.00 93.12 274 PHE A CA 1
ATOM 2188 C C . PHE A 1 274 ? -19.934 4.136 20.146 1.00 93.12 274 PHE A C 1
ATOM 2190 O O . PHE A 1 274 ? -19.096 4.143 21.047 1.00 93.12 274 PHE A O 1
ATOM 2197 N N . ASP A 1 275 ? -20.921 3.240 20.110 1.00 95.81 275 ASP A N 1
ATOM 2198 C CA . ASP A 1 275 ? -21.087 2.188 21.126 1.00 95.81 275 ASP A CA 1
ATOM 2199 C C . ASP A 1 275 ? -20.044 1.068 21.000 1.00 95.81 275 ASP A C 1
ATOM 2201 O O . ASP A 1 275 ? -19.690 0.406 21.977 1.00 95.81 275 ASP A O 1
ATOM 2205 N N . PHE A 1 276 ? -19.538 0.848 19.788 1.00 97.69 276 PHE A N 1
ATOM 2206 C CA . PHE A 1 276 ? -18.563 -0.190 19.489 1.00 97.69 276 PHE A CA 1
ATOM 2207 C C . PHE A 1 276 ? -17.572 0.291 18.432 1.00 97.69 276 PHE A C 1
ATOM 2209 O O . PHE A 1 276 ? -17.971 0.775 17.373 1.00 97.69 276 PHE A O 1
ATOM 2216 N N . ILE A 1 277 ? -16.277 0.127 18.704 1.00 96.94 277 ILE A N 1
ATOM 2217 C CA . ILE A 1 277 ? -15.203 0.437 17.759 1.00 96.94 277 ILE A CA 1
ATOM 2218 C C . ILE A 1 277 ? -14.292 -0.782 17.650 1.00 96.94 277 ILE A C 1
ATOM 2220 O O . ILE A 1 277 ? -13.694 -1.208 18.635 1.00 96.94 277 ILE A O 1
ATOM 2224 N N . PHE A 1 278 ? -14.149 -1.321 16.441 1.00 97.94 278 PHE A N 1
ATOM 2225 C CA . PHE A 1 278 ? -13.235 -2.422 16.147 1.00 97.94 278 PHE A CA 1
ATOM 2226 C C . PHE A 1 278 ? -12.081 -1.925 15.278 1.00 97.94 278 PHE A C 1
ATOM 2228 O O . PHE A 1 278 ? -12.289 -1.424 14.174 1.00 97.94 278 PHE A O 1
ATOM 2235 N N . VAL A 1 279 ? -10.858 -2.063 15.780 1.00 97.06 279 VAL A N 1
ATOM 2236 C CA . VAL A 1 279 ? -9.633 -1.621 15.122 1.00 97.06 279 VAL A CA 1
ATOM 2237 C C . VAL A 1 279 ? -8.857 -2.845 14.650 1.00 97.06 279 VAL A C 1
ATOM 2239 O O . VAL A 1 279 ? -8.118 -3.468 15.414 1.00 97.06 279 VAL A O 1
ATOM 2242 N N . ASP A 1 280 ? -8.990 -3.145 13.360 1.00 95.50 280 ASP A N 1
ATOM 2243 C CA . ASP A 1 280 ? -8.071 -4.007 12.619 1.00 95.50 280 ASP A CA 1
ATOM 2244 C C . ASP A 1 280 ? -7.413 -3.194 11.502 1.00 95.50 280 ASP A C 1
ATOM 2246 O O . ASP A 1 280 ? -7.917 -3.051 10.389 1.00 95.50 280 ASP A O 1
ATOM 2250 N N . ALA A 1 281 ? -6.301 -2.557 11.857 1.00 92.19 281 ALA A N 1
ATOM 2251 C CA . ALA A 1 281 ? -5.622 -1.595 11.001 1.00 92.19 281 ALA A CA 1
ATOM 2252 C C . ALA A 1 281 ? -4.101 -1.796 11.035 1.00 92.19 281 ALA A C 1
ATOM 2254 O O . ALA A 1 281 ? -3.570 -2.810 11.499 1.00 92.19 281 ALA A O 1
ATOM 2255 N N . ASN A 1 282 ? -3.362 -0.794 10.557 1.00 89.25 282 ASN A N 1
ATOM 2256 C CA . ASN A 1 282 ? -1.913 -0.759 10.693 1.00 89.25 282 ASN A CA 1
ATOM 2257 C C . ASN A 1 282 ? -1.516 -0.768 12.179 1.00 89.25 282 ASN A C 1
ATOM 2259 O O . ASN A 1 282 ? -1.619 0.253 12.859 1.00 89.25 282 ASN A O 1
ATOM 2263 N N . LYS A 1 283 ? -0.987 -1.905 12.647 1.00 90.50 283 LYS A N 1
ATOM 2264 C CA . LYS A 1 283 ? -0.572 -2.136 14.040 1.00 90.50 283 LYS A CA 1
ATOM 2265 C C . LYS A 1 283 ? 0.395 -1.073 14.580 1.00 90.50 283 LYS A C 1
ATOM 2267 O O . LYS A 1 283 ? 0.386 -0.771 15.764 1.00 90.50 283 LYS A O 1
ATOM 2272 N N . ARG A 1 284 ? 1.190 -0.433 13.711 1.00 86.75 284 ARG A N 1
ATOM 2273 C CA . ARG A 1 284 ? 2.110 0.656 14.098 1.00 86.75 284 ARG A CA 1
ATOM 2274 C C . ARG A 1 284 ? 1.393 1.942 14.518 1.00 86.75 284 ARG A C 1
ATOM 2276 O O . ARG A 1 284 ? 1.997 2.767 15.189 1.00 86.75 284 ARG A O 1
ATOM 2283 N N . LYS A 1 285 ? 0.142 2.130 14.091 1.00 90.88 285 LYS A N 1
ATOM 2284 C CA . LYS A 1 285 ? -0.699 3.288 14.420 1.00 90.88 285 LYS A CA 1
ATOM 2285 C C . LYS A 1 285 ? -1.692 2.989 15.555 1.00 90.88 285 LYS A C 1
ATOM 2287 O O . LYS A 1 285 ? -2.480 3.862 15.885 1.00 90.88 285 LYS A O 1
ATOM 2292 N N . TYR A 1 286 ? -1.678 1.799 16.165 1.00 96.38 286 TYR A N 1
ATOM 2293 C CA . TYR A 1 286 ? -2.668 1.412 17.187 1.00 96.38 286 TYR A CA 1
ATOM 2294 C C . TYR A 1 286 ? -2.721 2.370 18.372 1.00 96.38 286 TYR A C 1
ATOM 2296 O O . TYR A 1 286 ? -3.806 2.806 18.745 1.00 96.38 286 TYR A O 1
ATOM 2304 N N . ARG A 1 287 ? -1.559 2.776 18.893 1.00 96.00 287 ARG A N 1
ATOM 2305 C CA . ARG A 1 287 ? -1.495 3.798 19.941 1.00 96.00 287 ARG A CA 1
ATOM 2306 C C . ARG A 1 287 ? -2.123 5.120 19.497 1.00 96.00 287 ARG A C 1
ATOM 2308 O O . ARG A 1 287 ? -2.913 5.683 20.235 1.00 96.00 287 ARG A O 1
ATOM 2315 N N . ALA A 1 288 ? -1.832 5.574 18.278 1.00 95.62 288 ALA A N 1
ATOM 2316 C CA . ALA A 1 288 ? -2.419 6.803 17.750 1.00 95.62 288 ALA A CA 1
ATOM 2317 C C . ALA A 1 288 ? -3.949 6.703 17.625 1.00 95.62 288 ALA A C 1
ATOM 2319 O O . ALA A 1 288 ? -4.638 7.647 17.982 1.00 95.62 288 ALA A O 1
ATOM 2320 N N . TYR A 1 289 ? -4.489 5.559 17.186 1.00 96.62 289 TYR A N 1
ATOM 2321 C CA . TYR A 1 289 ? -5.938 5.326 17.180 1.00 96.62 289 TYR A CA 1
ATOM 2322 C C . TYR A 1 289 ? -6.526 5.371 18.589 1.00 96.62 289 TYR A C 1
ATOM 2324 O O . TYR A 1 289 ? -7.509 6.067 18.813 1.00 96.62 289 TYR A O 1
ATOM 2332 N N . TYR A 1 290 ? -5.916 4.648 19.527 1.00 97.50 290 TYR A N 1
ATOM 2333 C CA . TYR A 1 290 ? -6.341 4.601 20.922 1.00 97.50 290 TYR A CA 1
ATOM 2334 C C . TYR A 1 290 ? -6.388 5.998 21.551 1.00 97.50 290 TYR A C 1
ATOM 2336 O O . TYR A 1 290 ? -7.433 6.419 22.047 1.00 97.50 290 TYR A O 1
ATOM 2344 N N . ASP A 1 291 ? -5.282 6.740 21.453 1.00 96.12 291 ASP A N 1
ATOM 2345 C CA . ASP A 1 291 ? -5.166 8.090 21.998 1.00 96.12 291 ASP A CA 1
ATOM 2346 C C . ASP A 1 291 ? -6.200 9.020 21.357 1.00 96.12 291 ASP A C 1
ATOM 2348 O O . ASP A 1 291 ? -6.930 9.703 22.073 1.00 96.12 291 ASP A O 1
ATOM 2352 N N . PHE A 1 292 ? -6.333 8.984 20.027 1.00 94.69 292 PHE A N 1
ATOM 2353 C CA . PHE A 1 292 ? -7.278 9.824 19.294 1.00 94.69 292 PHE A CA 1
ATOM 2354 C C . PHE A 1 292 ? -8.734 9.554 19.698 1.00 94.69 292 PHE A C 1
ATOM 2356 O O . PHE A 1 292 ? -9.486 10.485 19.985 1.00 94.69 292 PHE A O 1
ATOM 2363 N N . ILE A 1 293 ? -9.136 8.280 19.755 1.00 94.06 293 ILE A N 1
ATOM 2364 C CA . ILE A 1 293 ? -10.502 7.868 20.108 1.00 94.06 293 ILE A CA 1
ATOM 2365 C C . ILE A 1 293 ? -10.875 8.368 21.506 1.00 94.06 293 ILE A C 1
ATOM 2367 O O . ILE A 1 293 ? -11.963 8.918 21.684 1.00 94.06 293 ILE A O 1
ATOM 2371 N N . LEU A 1 294 ? -9.980 8.208 22.486 1.00 93.06 294 LEU A N 1
ATOM 2372 C CA . LEU A 1 294 ? -10.250 8.618 23.863 1.00 93.06 294 LEU A CA 1
ATOM 2373 C C . LEU A 1 294 ? -10.174 10.139 24.051 1.00 93.06 294 LEU A C 1
ATOM 2375 O O . LEU A 1 294 ? -11.010 10.706 24.751 1.00 93.06 294 LEU A O 1
ATOM 2379 N N . GLN A 1 295 ? -9.204 10.816 23.428 1.00 91.81 295 GLN A N 1
ATOM 2380 C CA . GLN A 1 295 ? -9.048 12.274 23.529 1.00 91.81 295 GLN A CA 1
ATOM 2381 C C . GLN A 1 295 ? -10.235 13.027 22.921 1.00 91.81 295 GLN A C 1
ATOM 2383 O O . GLN A 1 295 ? -10.674 14.028 23.482 1.00 91.81 295 GLN A O 1
ATOM 2388 N N . HIS A 1 296 ? -10.777 12.525 21.810 1.00 90.31 296 HIS A N 1
ATOM 2389 C CA . HIS A 1 296 ? -11.911 13.131 21.114 1.00 90.31 296 HIS A CA 1
ATOM 2390 C C . HIS A 1 296 ? -13.268 12.533 21.506 1.00 90.31 296 HIS A C 1
ATOM 2392 O O . HIS A 1 296 ? -14.259 12.824 20.841 1.00 90.31 296 HIS A O 1
ATOM 2398 N N . GLN A 1 297 ? -13.319 11.717 22.570 1.00 90.69 297 GLN A N 1
ATOM 2399 C CA . GLN A 1 297 ? -14.553 11.132 23.114 1.00 90.69 297 GLN A CA 1
ATOM 2400 C C . GLN A 1 297 ? -15.393 10.412 22.049 1.00 90.69 297 GLN A C 1
ATOM 2402 O O . GLN A 1 297 ? -16.618 10.486 22.033 1.00 90.69 297 GLN A O 1
ATOM 2407 N N . LEU A 1 298 ? -14.726 9.711 21.129 1.00 91.81 298 LEU A N 1
ATOM 2408 C CA . LEU A 1 298 ? -15.408 9.001 20.048 1.00 91.81 298 LEU A CA 1
ATOM 2409 C C . LEU A 1 298 ? -16.054 7.699 20.524 1.00 91.81 298 LEU A C 1
ATOM 2411 O O . LEU A 1 298 ? -16.909 7.166 19.829 1.00 91.81 298 LEU A O 1
ATOM 2415 N N . LEU A 1 299 ? -15.649 7.175 21.681 1.00 93.38 299 LEU A N 1
ATOM 2416 C CA . LEU A 1 299 ? -16.243 5.991 22.290 1.00 93.38 299 LEU A CA 1
ATOM 2417 C C . LEU A 1 299 ? -17.296 6.412 23.317 1.00 93.38 299 LEU A C 1
ATOM 2419 O O . LEU A 1 299 ? -17.000 7.201 24.214 1.00 93.38 299 LEU A O 1
ATOM 2423 N N . HIS A 1 300 ? -18.503 5.859 23.208 1.00 93.00 300 HIS A N 1
ATOM 2424 C CA . HIS A 1 300 ? -19.557 6.076 24.191 1.00 93.00 300 HIS A CA 1
ATOM 2425 C C . HIS A 1 300 ? -19.077 5.585 25.571 1.00 93.00 300 HIS A C 1
ATOM 2427 O O . HIS A 1 300 ? -18.379 4.569 25.631 1.00 93.00 300 HIS A O 1
ATOM 2433 N N . PRO A 1 301 ? -19.445 6.230 26.695 1.00 92.31 301 PRO A N 1
ATOM 2434 C CA . PRO A 1 301 ? -18.948 5.835 28.015 1.00 92.31 301 PRO A CA 1
ATOM 2435 C C . PRO A 1 301 ? -19.200 4.361 28.378 1.00 92.31 301 PRO A C 1
ATOM 2437 O O . PRO A 1 301 ? -18.338 3.699 28.955 1.00 92.31 301 PRO A O 1
ATOM 2440 N N . SER A 1 302 ? -20.347 3.804 27.972 1.00 93.38 302 SER A N 1
ATOM 2441 C CA . SER A 1 302 ? -20.658 2.377 28.154 1.00 93.38 302 SER A CA 1
ATOM 2442 C C . SER A 1 302 ? -20.126 1.461 27.042 1.00 93.38 302 SER A C 1
ATOM 2444 O O . SER A 1 302 ? -20.263 0.238 27.158 1.00 93.38 302 SER A O 1
ATOM 2446 N N . GLY A 1 303 ? -19.531 2.035 25.995 1.00 95.81 303 GLY A N 1
ATOM 2447 C CA . GLY A 1 303 ? -19.118 1.354 24.778 1.00 95.81 303 GLY A CA 1
ATOM 2448 C C . GLY A 1 303 ? -17.910 0.434 24.942 1.00 95.81 303 GLY A C 1
ATOM 2449 O O . GLY A 1 303 ? -17.316 0.304 26.019 1.00 95.81 303 GLY A O 1
ATOM 2450 N N . LEU A 1 304 ? -17.559 -0.236 23.846 1.00 98.06 304 LEU A N 1
ATOM 2451 C CA . LEU A 1 304 ? -16.467 -1.202 23.778 1.00 98.06 304 LEU A CA 1
ATOM 2452 C C . LEU A 1 304 ? -15.530 -0.896 22.603 1.00 98.06 304 LEU A C 1
ATOM 2454 O O . LEU A 1 304 ? -15.945 -0.856 21.447 1.00 98.06 304 LEU A O 1
ATOM 2458 N N . LEU A 1 305 ? -14.247 -0.726 22.911 1.00 98.25 305 LEU A N 1
ATOM 2459 C CA . LEU A 1 305 ? -13.171 -0.574 21.939 1.00 98.25 305 LEU A CA 1
ATOM 2460 C C . LEU A 1 305 ? -12.367 -1.875 21.868 1.00 98.25 305 LEU A C 1
ATOM 2462 O O . LEU A 1 305 ? -11.961 -2.420 22.892 1.00 98.25 305 LEU A O 1
ATOM 2466 N N . VAL A 1 306 ? -12.136 -2.380 20.662 1.00 98.31 306 VAL A N 1
ATOM 2467 C CA . VAL A 1 306 ? -11.462 -3.659 20.421 1.00 98.31 306 VAL A CA 1
ATOM 2468 C C . VAL A 1 306 ? -10.307 -3.461 19.459 1.00 98.31 306 VAL A C 1
ATOM 2470 O O . VAL A 1 306 ? -10.490 -2.894 18.387 1.00 98.31 306 VAL A O 1
ATOM 2473 N N . PHE A 1 307 ? -9.132 -3.973 19.809 1.00 98.25 307 PHE A N 1
ATOM 2474 C CA . PHE A 1 307 ? -7.981 -4.045 18.911 1.00 98.25 307 PHE A CA 1
ATOM 2475 C C . PHE A 1 307 ? -7.690 -5.494 18.545 1.00 98.25 307 PHE A C 1
ATOM 2477 O O . PHE A 1 307 ? -7.511 -6.328 19.435 1.00 98.25 307 PHE A O 1
ATOM 2484 N N . ASP A 1 308 ? -7.605 -5.774 17.244 1.00 97.38 308 ASP A N 1
ATOM 2485 C CA . ASP A 1 308 ? -7.342 -7.122 16.739 1.00 97.38 308 ASP A CA 1
ATOM 2486 C C . ASP A 1 308 ? -5.846 -7.417 16.550 1.00 97.38 308 ASP A C 1
ATOM 2488 O O . ASP A 1 308 ? -5.031 -6.524 16.288 1.00 97.38 308 ASP A O 1
ATOM 2492 N N . ASN A 1 309 ? -5.514 -8.702 16.652 1.00 96.38 309 ASN A N 1
ATOM 2493 C CA . ASN A 1 309 ? -4.207 -9.344 16.531 1.00 96.38 309 ASN A CA 1
ATOM 2494 C C . ASN A 1 309 ? -3.121 -8.803 17.474 1.00 96.38 309 ASN A C 1
ATOM 2496 O O . ASN A 1 309 ? -1.962 -8.626 17.080 1.00 96.38 309 ASN A O 1
ATOM 2500 N N . THR A 1 310 ? -3.475 -8.523 18.726 1.00 96.12 310 THR A N 1
ATOM 2501 C CA . THR A 1 310 ? -2.564 -7.904 19.700 1.00 96.12 310 THR A CA 1
ATOM 2502 C C . THR A 1 310 ? -1.512 -8.856 20.273 1.00 96.12 310 THR A C 1
ATOM 2504 O O . THR A 1 310 ? -0.545 -8.384 20.870 1.00 96.12 310 THR A O 1
ATOM 2507 N N . LEU A 1 311 ? -1.620 -10.173 20.040 1.00 94.56 311 LEU A N 1
ATOM 2508 C CA . LEU A 1 311 ? -0.583 -11.167 20.373 1.00 94.56 311 LEU A CA 1
ATOM 2509 C C . LEU A 1 311 ? 0.318 -11.522 19.176 1.00 94.56 311 LEU A C 1
ATOM 2511 O O . LEU A 1 311 ? 1.426 -12.035 19.364 1.00 94.56 311 LEU A O 1
ATOM 2515 N N . PHE A 1 312 ? -0.129 -11.225 17.952 1.00 93.38 312 PHE A N 1
ATOM 2516 C CA . PHE A 1 312 ? 0.631 -11.329 16.702 1.00 93.38 312 PHE A CA 1
ATOM 2517 C C . PHE A 1 312 ? 1.379 -12.657 16.517 1.00 93.38 312 PHE A C 1
ATOM 2519 O O . PHE A 1 312 ? 2.591 -12.712 16.292 1.00 93.38 312 PHE A O 1
ATOM 2526 N N . ARG A 1 313 ? 0.642 -13.754 16.622 1.00 91.44 313 ARG A N 1
ATOM 2527 C CA . ARG A 1 313 ? 1.052 -15.157 16.505 1.00 91.44 313 ARG A CA 1
ATOM 2528 C C . ARG A 1 313 ? 2.106 -15.526 17.534 1.00 91.44 313 ARG A C 1
ATOM 2530 O O . ARG A 1 313 ? 3.093 -16.182 17.213 1.00 91.44 313 ARG A O 1
ATOM 2537 N N . GLY A 1 314 ? 1.946 -14.991 18.743 1.00 90.62 314 GLY A N 1
ATOM 2538 C CA . GLY A 1 314 ? 2.901 -15.128 19.839 1.00 90.62 314 GLY A CA 1
ATOM 2539 C C . GLY A 1 314 ? 4.197 -14.335 19.651 1.00 90.62 314 GLY A C 1
ATOM 2540 O O . GLY A 1 314 ? 5.070 -14.398 20.512 1.00 90.62 314 GLY A O 1
ATOM 2541 N N . ARG A 1 315 ? 4.355 -13.554 18.569 1.00 91.12 315 ARG A N 1
ATOM 2542 C CA . ARG A 1 315 ? 5.596 -12.798 18.316 1.00 91.12 315 ARG A CA 1
ATOM 2543 C C . ARG A 1 315 ? 5.832 -11.695 19.337 1.00 91.12 315 ARG A C 1
ATOM 2545 O O . ARG A 1 315 ? 6.981 -11.322 19.531 1.00 91.12 315 ARG A O 1
ATOM 2552 N N . VAL A 1 316 ? 4.780 -11.191 19.982 1.00 91.31 316 VAL A N 1
ATOM 2553 C CA . VAL A 1 316 ? 4.909 -10.234 21.092 1.00 91.31 316 VAL A CA 1
ATOM 2554 C C . VAL A 1 316 ? 5.622 -10.888 22.280 1.00 91.31 316 VAL A C 1
ATOM 2556 O O . VAL A 1 316 ? 6.591 -10.335 22.790 1.00 91.31 316 VAL A O 1
ATOM 2559 N N . ALA A 1 317 ? 5.209 -12.100 22.660 1.00 88.75 317 ALA A N 1
ATOM 2560 C CA . ALA A 1 317 ? 5.866 -12.864 23.719 1.00 88.75 317 ALA A CA 1
ATOM 2561 C C . ALA A 1 317 ? 7.285 -13.302 23.313 1.00 88.75 317 ALA A C 1
ATOM 2563 O O . ALA A 1 317 ? 8.215 -13.181 24.104 1.00 88.75 317 ALA A O 1
ATOM 2564 N N . ALA A 1 318 ? 7.476 -13.742 22.064 1.00 88.12 318 ALA A N 1
ATOM 2565 C CA . ALA A 1 318 ? 8.796 -14.116 21.554 1.00 88.12 318 ALA A CA 1
ATOM 2566 C C . ALA A 1 318 ? 9.780 -12.932 21.564 1.00 88.12 318 ALA A C 1
ATOM 2568 O O . ALA A 1 318 ? 10.931 -13.097 21.955 1.00 88.12 318 ALA A O 1
ATOM 2569 N N . TYR A 1 319 ? 9.316 -11.735 21.187 1.00 87.00 319 TYR A N 1
ATOM 2570 C CA . TYR A 1 319 ? 10.097 -10.502 21.284 1.00 87.00 319 TYR A CA 1
ATOM 2571 C C . TYR A 1 319 ? 10.492 -10.194 22.734 1.00 87.00 319 TYR A C 1
ATOM 2573 O O . TYR A 1 319 ? 11.661 -9.929 22.997 1.00 87.00 319 TYR A O 1
ATOM 2581 N N . ALA A 1 320 ? 9.553 -10.296 23.682 1.00 82.19 320 ALA A N 1
ATOM 2582 C CA . ALA A 1 320 ? 9.849 -10.109 25.104 1.00 82.19 320 ALA A CA 1
ATOM 2583 C C . ALA A 1 320 ? 10.877 -11.129 25.637 1.00 82.19 320 ALA A C 1
ATOM 2585 O O . ALA A 1 320 ? 11.658 -10.807 26.526 1.00 82.19 320 ALA A O 1
ATOM 2586 N N . GLY A 1 321 ? 10.914 -12.334 25.059 1.00 83.88 321 GLY A N 1
ATOM 2587 C CA . GLY A 1 321 ? 11.920 -13.36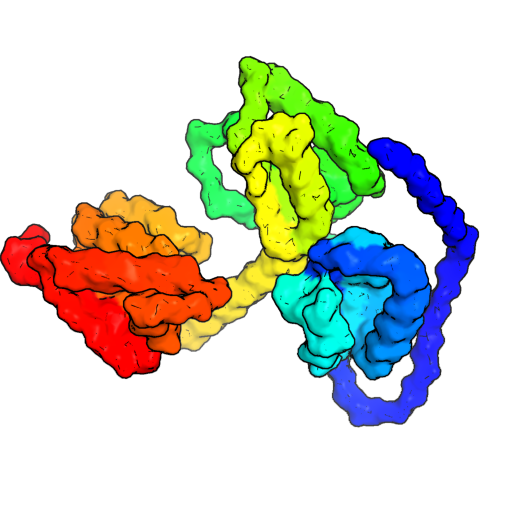3 25.334 1.00 83.88 321 GLY A CA 1
ATOM 2588 C C . GLY A 1 321 ? 13.250 -13.200 24.583 1.00 83.88 321 GLY A C 1
ATOM 2589 O O . GLY A 1 321 ? 14.087 -14.094 24.660 1.00 83.88 321 GLY A O 1
ATOM 2590 N N . GLY A 1 322 ? 13.453 -12.107 23.836 1.00 83.88 322 GLY A N 1
ATOM 2591 C CA . GLY A 1 322 ? 14.698 -11.820 23.112 1.00 83.88 322 GLY A CA 1
ATOM 2592 C C . GLY A 1 322 ? 14.849 -12.519 21.753 1.00 83.88 322 GLY A C 1
ATOM 2593 O O . GLY A 1 322 ? 15.943 -12.531 21.191 1.00 83.88 322 GLY A O 1
ATOM 2594 N N . ALA A 1 323 ? 13.784 -13.107 21.198 1.00 80.19 323 ALA A N 1
ATOM 2595 C CA . ALA A 1 323 ? 13.855 -13.799 19.912 1.00 80.19 323 ALA A CA 1
ATOM 2596 C C . ALA A 1 323 ? 13.890 -12.820 18.722 1.00 80.19 323 ALA A C 1
ATOM 2598 O O . ALA A 1 323 ? 12.984 -12.002 18.536 1.00 80.19 323 ALA A O 1
ATOM 2599 N N . ALA A 1 324 ? 14.897 -12.967 17.857 1.00 73.50 324 ALA A N 1
ATOM 2600 C CA . ALA A 1 324 ? 15.026 -12.189 16.628 1.00 73.50 324 ALA A CA 1
ATOM 2601 C C . ALA A 1 324 ? 13.976 -12.599 15.577 1.00 73.50 324 ALA A C 1
ATOM 2603 O O . ALA A 1 324 ? 13.684 -13.779 15.371 1.00 73.50 324 ALA A O 1
ATOM 2604 N N . SER A 1 325 ? 13.398 -11.619 14.876 1.00 76.69 325 SER A N 1
ATOM 2605 C CA . SER A 1 325 ? 12.344 -11.854 13.880 1.00 76.69 325 SER A CA 1
ATOM 2606 C C . SER A 1 325 ? 12.360 -10.781 12.795 1.00 76.69 325 SER A C 1
ATOM 2608 O O . SER A 1 325 ? 12.424 -9.589 13.069 1.00 76.69 325 SER A O 1
ATOM 2610 N N . ASN A 1 326 ? 12.152 -11.168 11.536 1.00 74.69 326 ASN A N 1
ATOM 2611 C CA . ASN A 1 326 ? 11.980 -10.210 10.433 1.00 74.69 326 ASN A CA 1
ATOM 2612 C C . ASN A 1 326 ? 10.752 -9.282 10.589 1.00 74.69 326 ASN A C 1
ATOM 2614 O O . ASN A 1 326 ? 10.620 -8.295 9.867 1.00 74.69 326 ASN A O 1
ATOM 2618 N N . LYS A 1 327 ? 9.844 -9.584 11.528 1.00 79.62 327 LYS A N 1
ATOM 2619 C CA . LYS A 1 327 ? 8.698 -8.740 11.907 1.00 79.62 327 LYS A CA 1
ATOM 2620 C C . LYS A 1 327 ? 8.842 -8.117 13.299 1.00 79.62 327 LYS A C 1
ATOM 2622 O O . LYS A 1 327 ? 7.847 -7.662 13.861 1.00 79.62 327 LYS A O 1
ATOM 2627 N N . GLU A 1 328 ? 10.049 -8.098 13.858 1.00 83.06 328 GLU A N 1
ATOM 2628 C CA . GLU A 1 328 ? 10.332 -7.584 15.202 1.00 83.06 328 GLU A CA 1
ATOM 2629 C C . GLU A 1 328 ? 9.819 -6.159 15.404 1.00 83.06 328 GLU A C 1
ATOM 2631 O O . GLU A 1 328 ? 9.169 -5.884 16.401 1.00 83.06 328 GLU A O 1
ATOM 2636 N N . ARG A 1 329 ? 9.969 -5.272 14.413 1.00 84.31 329 ARG A N 1
ATOM 2637 C CA . ARG A 1 329 ? 9.454 -3.895 14.510 1.00 84.31 329 ARG A CA 1
ATOM 2638 C C . ARG A 1 329 ? 7.942 -3.823 14.779 1.00 84.31 329 ARG A C 1
ATOM 2640 O O . ARG A 1 329 ? 7.495 -2.909 15.463 1.00 84.31 329 ARG A O 1
ATOM 2647 N N . ILE A 1 330 ? 7.155 -4.748 14.223 1.00 87.50 330 ILE A N 1
ATOM 2648 C CA . ILE A 1 330 ? 5.703 -4.813 14.469 1.00 87.50 330 ILE A CA 1
ATOM 2649 C C . ILE A 1 330 ? 5.438 -5.415 15.850 1.00 87.50 330 ILE A C 1
ATOM 2651 O O . ILE A 1 330 ? 4.627 -4.874 16.593 1.00 87.50 330 ILE A O 1
ATOM 2655 N N . ALA A 1 331 ? 6.142 -6.498 16.196 1.00 90.50 331 ALA A N 1
ATOM 2656 C CA . ALA A 1 331 ? 6.016 -7.147 17.499 1.00 90.50 331 ALA A CA 1
ATOM 2657 C C . ALA A 1 331 ? 6.354 -6.187 18.651 1.00 90.50 331 ALA A C 1
ATOM 2659 O O . ALA A 1 331 ? 5.582 -6.091 19.599 1.00 90.50 331 ALA A O 1
ATOM 2660 N N . ARG A 1 332 ? 7.436 -5.409 18.518 1.00 89.50 332 ARG A N 1
ATOM 2661 C CA . ARG A 1 332 ? 7.817 -4.350 19.455 1.00 89.50 332 ARG A CA 1
ATOM 2662 C C . ARG A 1 332 ? 6.729 -3.288 19.582 1.00 89.50 332 ARG A C 1
ATOM 2664 O O . ARG A 1 332 ? 6.310 -2.993 20.691 1.00 89.50 332 ARG A O 1
ATOM 2671 N N . GLY A 1 333 ? 6.223 -2.767 18.461 1.00 90.69 333 GLY A N 1
ATOM 2672 C CA . GLY A 1 333 ? 5.157 -1.758 18.491 1.00 90.69 333 GLY A CA 1
ATOM 2673 C C . GLY A 1 333 ? 3.875 -2.253 19.172 1.00 90.69 333 GLY A C 1
ATOM 2674 O O . GLY A 1 333 ? 3.224 -1.493 19.883 1.00 90.69 333 GLY A O 1
ATOM 2675 N N . LEU A 1 334 ? 3.530 -3.534 19.008 1.00 94.38 334 LEU A N 1
ATOM 2676 C CA . LEU A 1 334 ? 2.409 -4.152 19.720 1.00 94.38 334 LEU A CA 1
ATOM 2677 C C . LEU A 1 334 ? 2.711 -4.399 21.204 1.00 94.38 334 LEU A C 1
ATOM 2679 O O . LEU A 1 334 ? 1.827 -4.203 22.027 1.00 94.38 334 LEU A O 1
ATOM 2683 N N . ALA A 1 335 ? 3.939 -4.780 21.565 1.00 92.81 335 ALA A N 1
ATOM 2684 C CA . ALA A 1 335 ? 4.356 -4.923 22.962 1.00 92.81 335 ALA A CA 1
ATOM 2685 C C . ALA A 1 335 ? 4.289 -3.585 23.719 1.00 92.81 335 ALA A C 1
ATOM 2687 O O . ALA A 1 335 ? 3.772 -3.523 24.836 1.00 92.81 335 ALA A O 1
ATOM 2688 N N . GLU A 1 336 ? 4.765 -2.511 23.082 1.00 93.31 336 GLU A N 1
ATOM 2689 C CA . GLU A 1 336 ? 4.680 -1.137 23.584 1.00 93.31 336 GLU A CA 1
ATOM 2690 C C . GLU A 1 336 ? 3.218 -0.697 23.721 1.00 93.31 336 GLU A C 1
ATOM 2692 O O . GLU A 1 336 ? 2.829 -0.177 24.763 1.00 93.31 336 GLU A O 1
ATOM 2697 N N . PHE A 1 337 ? 2.387 -0.956 22.706 1.00 96.44 337 PHE A N 1
ATOM 2698 C CA . PHE A 1 337 ? 0.954 -0.662 22.747 1.00 96.44 337 PHE A CA 1
ATOM 2699 C C . PHE A 1 337 ? 0.229 -1.420 23.869 1.00 96.44 337 PHE A C 1
ATOM 2701 O O . PHE A 1 337 ? -0.498 -0.806 24.645 1.00 96.44 337 PHE A O 1
ATOM 2708 N N . ASN A 1 338 ? 0.452 -2.730 23.998 1.00 95.56 338 ASN A N 1
ATOM 2709 C CA . ASN A 1 338 ? -0.178 -3.547 25.035 1.00 95.56 338 ASN A CA 1
ATOM 2710 C C . ASN A 1 338 ? 0.228 -3.073 26.434 1.00 95.56 338 ASN A C 1
ATOM 2712 O O . ASN A 1 338 ? -0.631 -2.940 27.300 1.00 95.56 338 ASN A O 1
ATOM 2716 N N . SER A 1 339 ? 1.515 -2.771 26.640 1.00 95.38 339 SER A N 1
ATOM 2717 C CA . SER A 1 339 ? 2.010 -2.204 27.900 1.00 95.38 339 SER A CA 1
ATOM 2718 C C . SER A 1 339 ? 1.378 -0.844 28.198 1.00 95.38 339 SER A C 1
ATOM 2720 O O . SER A 1 339 ? 0.980 -0.592 29.330 1.00 95.38 339 SER A O 1
ATOM 2722 N N . TYR A 1 340 ? 1.247 0.012 27.180 1.00 97.25 340 TYR A N 1
ATOM 2723 C CA . TYR A 1 340 ? 0.636 1.333 27.307 1.00 97.25 340 TYR A CA 1
ATOM 2724 C C . TYR A 1 340 ? -0.836 1.246 27.729 1.00 97.25 340 TYR A C 1
ATOM 2726 O O . TYR A 1 340 ? -1.225 1.852 28.722 1.00 97.25 340 TYR A O 1
ATOM 2734 N N . VAL A 1 341 ? -1.639 0.433 27.034 1.00 97.19 341 VAL A N 1
ATOM 2735 C CA . VAL A 1 341 ? -3.059 0.230 27.367 1.00 97.19 341 VAL A CA 1
ATOM 2736 C C . VAL A 1 341 ? -3.219 -0.446 28.730 1.00 97.19 341 VAL A C 1
ATOM 2738 O O . VAL A 1 341 ? -4.114 -0.091 29.487 1.00 97.19 341 VAL A O 1
ATOM 2741 N N . ALA A 1 342 ? -2.337 -1.385 29.089 1.00 96.62 342 ALA A N 1
ATOM 2742 C CA . ALA A 1 342 ? -2.370 -2.044 30.394 1.00 96.62 342 ALA A CA 1
ATOM 2743 C C . ALA A 1 342 ? -2.148 -1.078 31.573 1.00 96.62 342 ALA A C 1
ATOM 2745 O O . ALA A 1 342 ? -2.630 -1.354 32.669 1.00 96.62 342 ALA A O 1
ATOM 2746 N N . GLN A 1 343 ? -1.435 0.029 31.349 1.00 96.94 343 GLN A N 1
ATOM 2747 C CA . GLN A 1 343 ? -1.120 1.042 32.360 1.00 96.94 343 GLN A CA 1
ATOM 2748 C C . GLN A 1 343 ? -2.099 2.225 32.364 1.00 96.94 343 GLN A C 1
ATOM 2750 O O . GLN A 1 343 ? -2.029 3.061 33.265 1.00 96.94 343 GLN A O 1
ATOM 2755 N N . ASP A 1 344 ? -3.008 2.323 31.389 1.00 96.69 344 ASP A N 1
ATOM 2756 C CA . ASP A 1 344 ? -3.962 3.428 31.323 1.00 96.69 344 ASP A CA 1
ATOM 2757 C C . ASP A 1 344 ? -5.024 3.290 32.420 1.00 96.69 344 ASP A C 1
ATOM 2759 O O . ASP A 1 344 ? -5.842 2.369 32.436 1.00 96.69 344 ASP A O 1
ATOM 2763 N N . THR A 1 345 ? -5.014 4.226 33.366 1.00 95.62 345 THR A N 1
ATOM 2764 C CA . THR A 1 345 ? -5.910 4.201 34.524 1.00 95.62 345 THR A CA 1
ATOM 2765 C C . THR A 1 345 ? -7.350 4.549 34.171 1.00 95.62 345 THR A C 1
ATOM 2767 O O . THR A 1 345 ? -8.244 4.194 34.944 1.00 95.62 345 THR A O 1
ATOM 2770 N N . ARG A 1 346 ? -7.584 5.178 33.008 1.00 95.44 346 ARG A N 1
ATOM 2771 C CA . ARG A 1 346 ? -8.913 5.608 32.547 1.00 95.44 346 ARG A CA 1
ATOM 2772 C C . ARG A 1 346 ? -9.784 4.449 32.076 1.00 95.44 346 ARG A C 1
ATOM 2774 O O . ARG A 1 346 ? -11.007 4.584 31.997 1.00 95.44 346 ARG A O 1
ATOM 2781 N N . THR A 1 347 ? -9.161 3.326 31.734 1.00 96.75 347 THR A N 1
ATOM 2782 C CA . THR A 1 347 ? -9.818 2.191 31.093 1.00 96.75 347 THR A CA 1
ATOM 2783 C C . THR A 1 347 ? -9.746 0.923 31.932 1.00 96.75 347 THR A C 1
ATOM 2785 O O . THR A 1 347 ? -8.881 0.755 32.787 1.00 96.75 347 THR A O 1
ATOM 2788 N N . SER A 1 348 ? -10.686 0.019 31.681 1.00 96.62 348 SER A N 1
ATOM 2789 C CA . SER A 1 348 ? -10.581 -1.396 32.016 1.00 96.62 348 SER A CA 1
ATOM 2790 C C . SER A 1 348 ? -10.281 -2.169 30.740 1.00 96.62 348 SER A C 1
ATOM 2792 O O . SER A 1 348 ? -10.994 -2.026 29.744 1.00 96.62 348 SER A O 1
ATOM 2794 N N . GLN A 1 349 ? -9.250 -3.005 30.783 1.00 96.69 349 GLN A N 1
ATOM 2795 C CA . GLN A 1 349 ? -8.733 -3.712 29.622 1.00 96.69 349 GLN A CA 1
ATOM 2796 C C . GLN A 1 349 ? -8.539 -5.191 29.920 1.00 96.69 349 GLN A C 1
ATOM 2798 O O . GLN A 1 349 ? -8.120 -5.572 31.012 1.00 96.69 349 GLN A O 1
ATOM 2803 N N . VAL A 1 350 ? -8.806 -6.027 28.924 1.00 97.44 350 VAL A N 1
ATOM 2804 C CA . VAL A 1 350 ? -8.495 -7.455 28.963 1.00 97.44 350 VAL A CA 1
ATOM 2805 C C . VAL A 1 350 ? -7.965 -7.887 27.605 1.00 97.44 350 VAL A C 1
ATOM 2807 O O . VAL A 1 350 ? -8.520 -7.533 26.566 1.00 97.44 350 VAL A O 1
ATOM 2810 N N . VAL A 1 351 ? -6.880 -8.658 27.613 1.00 96.19 351 VAL A N 1
ATOM 2811 C CA . VAL A 1 351 ? -6.399 -9.344 26.414 1.00 96.19 351 VAL A CA 1
ATOM 2812 C C . VAL A 1 351 ? -6.998 -10.740 26.413 1.00 96.19 351 VAL A C 1
ATOM 2814 O O . VAL A 1 351 ? -6.714 -11.547 27.296 1.00 96.19 351 VAL A O 1
ATOM 2817 N N . VAL A 1 352 ? -7.834 -11.025 25.423 1.00 96.06 352 VAL A N 1
ATOM 2818 C CA . VAL A 1 352 ? -8.452 -12.333 25.237 1.00 96.06 352 VAL A CA 1
ATOM 2819 C C . VAL A 1 352 ? -7.628 -13.115 24.210 1.00 96.06 352 VAL A C 1
ATOM 2821 O O . VAL A 1 352 ? -7.464 -12.637 23.083 1.00 96.06 352 VAL A O 1
ATOM 2824 N N . PRO A 1 353 ? -7.123 -14.320 24.537 1.00 93.62 353 PRO A N 1
ATOM 2825 C CA . PRO A 1 353 ? -6.339 -15.149 23.620 1.00 93.62 353 PRO A CA 1
ATOM 2826 C C . PRO A 1 353 ? -7.231 -15.888 22.604 1.00 93.62 353 PRO A C 1
ATOM 2828 O O . PRO A 1 353 ? -7.082 -17.085 22.373 1.00 93.62 353 PRO A O 1
ATOM 2831 N N . LEU A 1 354 ? -8.188 -15.179 22.003 1.00 92.50 354 LEU A N 1
ATOM 2832 C CA . LEU A 1 354 ? -8.945 -15.667 20.855 1.00 92.50 354 LEU A CA 1
ATOM 2833 C C . LEU A 1 354 ? -8.151 -15.366 19.584 1.00 92.50 354 LEU A C 1
ATOM 2835 O O . LEU A 1 354 ? -7.758 -14.222 19.352 1.00 92.50 354 LEU A O 1
ATOM 2839 N N . TRP A 1 355 ? -7.929 -16.397 18.764 1.00 91.50 355 TRP A N 1
ATOM 2840 C CA . TRP A 1 355 ? -7.135 -16.319 17.536 1.00 91.50 355 TRP A CA 1
ATOM 2841 C C . TRP A 1 355 ? -5.762 -15.684 17.766 1.00 91.50 355 TRP A C 1
ATOM 2843 O O . TRP A 1 355 ? -4.895 -16.286 18.393 1.00 91.50 355 TRP A O 1
ATOM 2853 N N . ASP A 1 356 ? -5.565 -14.474 17.244 1.00 92.12 356 ASP A N 1
ATOM 2854 C CA . ASP A 1 356 ? -4.288 -13.774 17.263 1.00 92.12 356 ASP A CA 1
ATOM 2855 C C . ASP A 1 356 ? -4.193 -12.714 18.372 1.00 92.12 356 ASP A C 1
ATOM 2857 O O . ASP A 1 356 ? -3.290 -11.872 18.361 1.00 92.12 356 ASP A O 1
ATOM 2861 N N . GLY A 1 357 ? -5.122 -12.772 19.333 1.00 95.31 357 GLY A N 1
ATOM 2862 C CA . GLY A 1 357 ? -5.247 -11.865 20.468 1.00 95.31 357 GLY A CA 1
ATOM 2863 C C . GLY A 1 357 ? -6.187 -10.697 20.195 1.00 95.31 357 GLY A C 1
ATOM 2864 O O . GLY A 1 357 ? -5.988 -9.961 19.231 1.00 95.31 357 GLY A O 1
ATOM 2865 N N . LEU A 1 358 ? -7.168 -10.505 21.078 1.00 97.19 358 LEU A N 1
ATOM 2866 C CA . LEU A 1 358 ? -8.069 -9.353 21.083 1.00 97.19 358 LEU A CA 1
ATOM 2867 C C . LEU A 1 358 ? -7.857 -8.548 22.360 1.00 97.19 358 LEU A C 1
ATOM 2869 O O . LEU A 1 358 ? -8.078 -9.067 23.452 1.00 97.19 358 LEU A O 1
ATOM 2873 N N . THR A 1 359 ? -7.484 -7.277 22.241 1.00 98.06 359 THR A N 1
ATOM 2874 C CA . THR A 1 359 ? -7.482 -6.367 23.395 1.00 98.06 359 THR A CA 1
ATOM 2875 C C . THR A 1 359 ? -8.820 -5.644 23.451 1.00 98.06 359 THR A C 1
ATOM 2877 O O . THR A 1 359 ? -9.107 -4.809 22.594 1.00 98.06 359 THR A O 1
ATOM 2880 N N . LEU A 1 360 ? -9.635 -5.980 24.448 1.00 98.25 360 LEU A N 1
ATOM 2881 C CA . LEU A 1 360 ? -10.902 -5.320 24.755 1.00 98.25 360 LEU A CA 1
ATOM 2882 C C . LEU A 1 360 ? -10.650 -4.188 25.749 1.00 98.25 360 LEU A C 1
ATOM 2884 O O . LEU A 1 360 ? -9.956 -4.395 26.742 1.00 98.25 360 LEU A O 1
ATOM 2888 N N . VAL A 1 361 ? -11.230 -3.018 25.498 1.00 98.31 361 VAL A N 1
ATOM 2889 C CA . VAL A 1 361 ? -11.062 -1.798 26.292 1.00 98.31 361 VAL A CA 1
ATOM 2890 C C . VAL A 1 361 ? -12.429 -1.160 26.538 1.00 98.31 361 VAL A C 1
ATOM 2892 O O . VAL A 1 361 ? -13.206 -0.956 25.605 1.00 98.31 361 VAL A O 1
ATOM 2895 N N . ARG A 1 362 ? -12.713 -0.802 27.792 1.00 97.44 362 ARG A N 1
ATOM 2896 C CA . ARG A 1 362 ? -13.874 0.008 28.194 1.00 97.44 362 ARG A CA 1
ATOM 2897 C C . ARG A 1 362 ? -13.425 1.180 29.054 1.00 97.44 362 ARG A C 1
ATOM 2899 O O . ARG A 1 362 ? -12.447 1.058 29.783 1.00 97.44 362 ARG A O 1
ATOM 2906 N N . LEU A 1 363 ? -14.151 2.293 29.011 1.00 95.50 363 LEU A N 1
ATOM 2907 C CA . LEU A 1 363 ? -13.949 3.392 29.957 1.00 95.50 363 LEU A CA 1
ATOM 2908 C C . LEU A 1 363 ? -14.456 2.989 31.344 1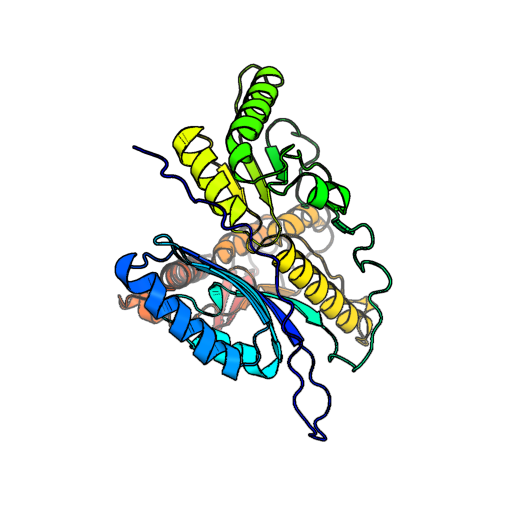.00 95.50 363 LEU A C 1
ATOM 2910 O O . LEU A 1 363 ? -15.542 2.413 31.465 1.00 95.50 363 LEU A O 1
ATOM 2914 N N . LYS A 1 364 ? -13.694 3.308 32.393 1.00 94.12 364 LYS A N 1
ATOM 2915 C CA . LYS A 1 364 ? -14.190 3.148 33.764 1.00 94.12 364 LYS A CA 1
ATOM 2916 C C . LYS A 1 364 ? -15.255 4.198 34.073 1.00 94.12 364 LYS A C 1
ATOM 2918 O O . LYS A 1 364 ? -15.206 5.305 33.535 1.00 94.12 364 LYS A O 1
ATOM 2923 N N . GLN A 1 365 ? -16.206 3.846 34.937 1.00 87.56 365 GLN A N 1
ATOM 2924 C CA . GLN A 1 365 ? -17.386 4.670 35.230 1.00 87.56 365 GLN A CA 1
ATOM 2925 C C . GLN A 1 365 ? -17.033 6.060 35.765 1.00 87.56 365 GLN A C 1
ATOM 2927 O O . GLN A 1 365 ? -17.652 7.041 35.372 1.00 87.56 365 GLN A O 1
ATOM 2932 N N . GLU A 1 366 ? -15.991 6.170 36.585 1.00 89.00 366 GLU A N 1
ATOM 2933 C CA . GLU A 1 366 ? -15.486 7.437 37.126 1.00 89.00 366 GLU A CA 1
ATOM 2934 C C . GLU A 1 366 ? -14.952 8.411 36.058 1.00 89.00 366 GLU A C 1
ATOM 2936 O O . GLU A 1 366 ? -14.720 9.586 36.340 1.00 89.00 366 GLU A O 1
ATOM 2941 N N . HIS A 1 367 ? -14.759 7.937 34.826 1.00 83.75 367 HIS A N 1
ATOM 2942 C CA . HIS A 1 367 ? -14.287 8.728 33.693 1.00 83.75 367 HIS A CA 1
ATOM 2943 C C . HIS A 1 367 ? -15.354 8.937 32.614 1.00 83.75 367 HIS A C 1
ATOM 2945 O O . HIS A 1 367 ? -15.035 9.444 31.536 1.00 83.75 367 HIS A O 1
ATOM 2951 N N . TRP A 1 368 ? -16.608 8.572 32.889 1.00 83.31 368 TRP A N 1
ATOM 2952 C CA . TRP A 1 368 ? -17.743 8.921 32.042 1.00 83.31 368 TRP A CA 1
ATOM 2953 C C . TRP A 1 368 ? -17.972 10.435 32.171 1.00 83.31 368 TRP A C 1
ATOM 2955 O O . TRP A 1 368 ? -18.267 10.922 33.261 1.00 83.31 368 TRP A O 1
ATOM 2965 N N . LYS A 1 369 ? -17.742 11.182 31.087 1.00 66.12 369 LYS A N 1
ATOM 2966 C CA . LYS A 1 369 ? -17.913 12.641 31.027 1.00 66.12 369 LYS A CA 1
ATOM 2967 C C . LYS A 1 369 ? -19.141 13.016 30.224 1.00 66.12 369 LYS A C 1
ATOM 2969 O O . LYS A 1 369 ? -19.395 12.313 29.220 1.00 66.12 369 LYS A O 1
#

pLDDT: mean 80.22, std 20.43, range [22.17, 98.31]

Secondary structure (DSSP, 8-state):
------------------------PPPPPEEEEEEEEE----GGGHHHHHHHHHHHHHHTT-EEEEEEETTEEEEEEEEEGGGHHHHHHS-TTT--GGGEEEEEEEPP--S-----S-------B---S---TT-TTSEEEEE-S-HHHHHH--BTTPEE---SSGGGHHHHHHHHHHHHHHHTTTPPPSEEEEE-SSSHHHHHHHHHHHHTS----EEE-TTHHHHHHHHHHHHHHHHHHHHHSTTGGG-----S-HHHHHHHHHHHHTTS-EEEEEE-S-GGGHHHHHHHHHHTT-EEEEEEEEEE-SSTTTHHHHHHTT---TTHHHHHHHHHHHHHHHH-TTEEEEEE-STT-EEEEEE-GGG--

Organism: NCBI:txid221518

Sequence (369 aa):
MLLRRLQSLRGPVRRWVSTRSGGSGVAEPRQYVSLYNYVELEESELPKLRRRLLGDWKALSVSGRIYLSPEGINGQLVLPQSNVTALAASFPQIFTSTNMFYGQLLPPLEEKSTVGRQPFSKLTVRKLKHRNETDDSDTLVLDVRNFYEHEIGRFDGATRIMVDTFRDTFDALDEILEKHEKEHDGQKPREVMMYCTGGIRCEKVGAYLTQYKGISNVQKLHGGIVNYMRFLKEQRQAASFFAKSSHASQITAVNQDGLDYLSSLSTRAARQPFDFIFVDANKRKYRAYYDFILQHQLLHPSGLLVFDNTLFRGRVAAYAGGAASNKERIARGLAEFNSYVAQDTRTSQVVVPLWDGLTLVRLKQEHWK

Radius of gyration: 25.77 Å; chains: 1; bounding box: 62×62×75 Å

InterPro domains:
  IPR001763 Rhodanese-like domain [PF00581] (129-228)
  IPR001763 Rhodanese-like domain [PS50206] (135-233)
  IPR001763 Rhodanese-like domain [SM00450] (125-234)
  IPR002935 Class I-like SAM-dependent O-methyltransferase [PF01596] (237-362)
  IPR002935 Class I-like SAM-dependent O-methyltransferase [PS51682] (238-364)
  IPR040503 tRNA uridine(34) hydroxylase, N-terminal [PF17773] (31-127)